Protein AF-A0A1E4TXB1-F1 (afdb_monomer_lite)

Secondary structure (DSSP, 8-state):
--S-TT--EETTEE-S-HHHHHHHHS-SS---SEEESSHHHHHHHHHHHHHHHHHHHH-GGGGGGGG-STT-EEEEEE--PPPTTSGGGHHHHT-GGGGHHHHTT---TTT---HHHHHHT-EESHHHHHHHHHTSPEEE--TTT-GGG-EEEEEEEGGGTEEEEEEEEEEEEEE--SS-----S-------SS---TT-PPPP-EEEEEEEEEEEE-TTS-EEEEEEEEEEEE---STTT--TTSS------------------------PPPPP-----PPPTT-HHHHHHHHHHHHHHHHHHTTS-HHHHTTS-HHHHHHHHHHHHHH-B-HHHHHHHHHHTTT-HHHHHHHHHHHGGGS-GGGB-

Structure (mmCIF, N/CA/C/O backbone):
data_AF-A0A1E4TXB1-F1
#
_entry.id   AF-A0A1E4TXB1-F1
#
loop_
_atom_site.group_PDB
_atom_site.id
_atom_site.type_symbol
_atom_site.label_atom_id
_atom_site.label_alt_id
_atom_site.label_comp_id
_atom_site.label_asym_id
_atom_site.label_entity_id
_atom_site.label_seq_id
_atom_site.pdbx_PDB_ins_code
_atom_site.Cartn_x
_atom_site.Cartn_y
_atom_site.Cartn_z
_atom_site.occupancy
_atom_site.B_iso_or_equiv
_atom_site.auth_seq_id
_atom_site.auth_comp_id
_atom_site.auth_asym_id
_atom_site.auth_atom_id
_atom_site.pdbx_PDB_model_num
ATOM 1 N N . MET A 1 1 ? 25.156 -13.684 -33.167 1.00 74.31 1 MET A N 1
ATOM 2 C CA . MET A 1 1 ? 23.840 -14.088 -32.603 1.00 74.31 1 MET A CA 1
ATOM 3 C C . MET A 1 1 ? 23.848 -14.294 -31.080 1.00 74.31 1 MET A C 1
ATOM 5 O O . MET A 1 1 ? 23.001 -13.695 -30.429 1.00 74.31 1 MET A O 1
ATOM 9 N N . LYS A 1 2 ? 24.768 -15.094 -30.499 1.00 85.44 2 LYS A N 1
ATOM 10 C CA . LYS A 1 2 ? 24.810 -15.403 -29.045 1.00 85.44 2 LYS A CA 1
ATOM 11 C C . LYS A 1 2 ? 25.049 -14.181 -28.140 1.00 85.44 2 LYS A C 1
ATOM 13 O O . LYS A 1 2 ? 24.414 -14.069 -27.102 1.00 85.44 2 LYS A O 1
ATOM 18 N N . PHE A 1 3 ? 25.925 -13.265 -28.555 1.00 90.94 3 PHE A N 1
ATOM 19 C CA . PHE A 1 3 ? 26.300 -12.078 -27.770 1.00 90.94 3 PHE A CA 1
ATOM 20 C C . PHE A 1 3 ? 25.301 -10.918 -27.859 1.00 90.94 3 PHE A C 1
ATOM 22 O O . PHE A 1 3 ? 25.286 -10.056 -26.991 1.00 90.94 3 PHE A O 1
ATOM 29 N N . PHE A 1 4 ? 24.438 -10.917 -28.880 1.00 92.25 4 PHE A N 1
ATOM 30 C CA . PHE A 1 4 ? 23.460 -9.856 -29.116 1.00 92.25 4 PHE A CA 1
ATOM 31 C C . PHE A 1 4 ? 22.062 -10.473 -29.269 1.00 92.25 4 PHE A C 1
ATOM 33 O O . PHE A 1 4 ? 21.617 -10.733 -30.394 1.00 92.25 4 PHE A O 1
ATOM 40 N N . PRO A 1 5 ? 21.363 -10.765 -28.153 1.00 88.56 5 PRO A N 1
ATOM 41 C CA . PRO A 1 5 ? 20.093 -11.498 -28.162 1.00 88.56 5 PRO A CA 1
ATOM 42 C C . PRO A 1 5 ? 18.970 -10.791 -28.928 1.00 88.56 5 PRO A C 1
ATOM 44 O O . PRO A 1 5 ? 18.100 -11.459 -29.475 1.00 88.56 5 PRO A O 1
ATOM 47 N N . LYS A 1 6 ? 19.028 -9.455 -29.016 1.00 91.56 6 LYS A N 1
ATOM 48 C CA . LYS A 1 6 ? 18.032 -8.615 -29.695 1.00 91.56 6 LYS A CA 1
ATOM 49 C C . LYS A 1 6 ? 18.466 -8.090 -31.075 1.00 91.56 6 LYS A C 1
ATOM 51 O O . LYS A 1 6 ? 17.788 -7.243 -31.635 1.00 91.56 6 LYS A O 1
ATOM 56 N N . LEU A 1 7 ? 19.594 -8.556 -31.622 1.00 92.38 7 LEU A N 1
ATOM 57 C CA . LEU A 1 7 ? 20.065 -8.129 -32.948 1.00 92.38 7 LEU A CA 1
ATOM 58 C C . LEU A 1 7 ? 19.102 -8.609 -34.045 1.00 92.38 7 LEU A C 1
ATOM 60 O O . LEU A 1 7 ? 18.850 -9.815 -34.128 1.00 92.38 7 LEU A O 1
ATOM 64 N N . ILE A 1 8 ? 18.602 -7.670 -34.854 1.00 93.06 8 ILE A N 1
ATOM 65 C CA . ILE A 1 8 ? 17.663 -7.907 -35.966 1.00 93.06 8 ILE A CA 1
ATOM 66 C C . ILE A 1 8 ? 18.374 -7.780 -37.320 1.00 93.06 8 ILE A C 1
ATOM 68 O O . ILE A 1 8 ? 18.238 -8.669 -38.155 1.00 93.06 8 ILE A O 1
ATOM 72 N N . LEU A 1 9 ? 19.163 -6.719 -37.516 1.00 93.75 9 LEU A N 1
ATOM 73 C CA . LEU A 1 9 ? 19.854 -6.389 -38.766 1.00 93.75 9 LEU A CA 1
ATOM 74 C C . LEU A 1 9 ? 21.371 -6.359 -38.539 1.00 93.75 9 LEU A C 1
ATOM 76 O O . LEU A 1 9 ? 21.827 -5.798 -37.541 1.00 93.75 9 LEU A O 1
ATOM 80 N N . LEU A 1 10 ? 22.142 -6.942 -39.456 1.00 94.81 10 LEU A N 1
ATOM 81 C CA . LEU A 1 10 ? 23.604 -6.838 -39.494 1.00 94.81 10 LEU A CA 1
ATOM 82 C C . LEU A 1 10 ? 24.067 -6.810 -40.952 1.00 94.81 10 LEU A C 1
ATOM 84 O O . LEU A 1 10 ? 23.589 -7.614 -41.746 1.00 94.81 10 LEU A O 1
ATOM 88 N N . ASP A 1 11 ? 24.964 -5.889 -41.304 1.00 94.19 11 ASP A N 1
ATOM 89 C CA . ASP A 1 11 ? 25.556 -5.764 -42.648 1.00 94.19 11 ASP A CA 1
ATOM 90 C C . ASP A 1 11 ? 24.520 -5.729 -43.791 1.00 94.19 11 ASP A C 1
ATOM 92 O O . ASP A 1 11 ? 24.703 -6.308 -44.859 1.00 94.19 11 ASP A O 1
ATOM 96 N N . GLY A 1 12 ? 23.379 -5.073 -43.549 1.00 92.25 12 GLY A N 1
ATOM 97 C CA . GLY A 1 12 ? 22.272 -4.981 -44.509 1.00 92.25 12 GLY A CA 1
ATOM 98 C C . GLY A 1 12 ? 21.414 -6.248 -44.635 1.00 92.25 12 GLY A C 1
ATOM 99 O O . GLY A 1 12 ? 20.461 -6.254 -45.410 1.00 92.25 12 GLY A O 1
ATOM 100 N N . GLN A 1 13 ? 21.698 -7.303 -43.864 1.00 93.12 13 GLN A N 1
ATOM 101 C CA . GLN A 1 13 ? 20.941 -8.556 -43.864 1.00 93.12 13 GLN A CA 1
ATOM 102 C C . GLN A 1 13 ? 20.112 -8.734 -42.588 1.00 93.12 13 GLN A C 1
ATOM 104 O O . GLN A 1 13 ? 20.601 -8.590 -41.462 1.00 93.12 13 GLN A O 1
ATOM 109 N N . TYR A 1 14 ? 18.837 -9.085 -42.762 1.00 92.62 14 TYR A N 1
ATOM 110 C CA . TYR A 1 14 ? 17.948 -9.430 -41.655 1.00 92.62 14 TYR A CA 1
ATOM 111 C C . TYR A 1 14 ? 18.306 -10.814 -41.102 1.00 92.62 14 TYR A C 1
ATOM 113 O O . TYR A 1 14 ? 18.190 -11.825 -41.791 1.00 92.62 14 TYR A O 1
ATOM 121 N N . LEU A 1 15 ? 18.728 -10.860 -39.837 1.00 91.62 15 LEU A N 1
ATOM 122 C CA . LEU A 1 15 ? 19.129 -12.082 -39.134 1.00 91.62 15 LEU A CA 1
ATOM 123 C C . LEU A 1 15 ? 18.019 -12.670 -38.250 1.00 91.62 15 LEU A C 1
ATOM 125 O O . LEU A 1 15 ? 18.089 -13.844 -37.876 1.00 91.62 15 LEU A O 1
ATOM 129 N N . ARG A 1 16 ? 17.018 -11.869 -37.859 1.00 91.88 16 ARG A N 1
ATOM 130 C CA . ARG A 1 16 ? 15.873 -12.295 -37.036 1.00 91.88 16 ARG A CA 1
ATOM 131 C C . ARG A 1 16 ? 14.589 -11.596 -37.468 1.00 91.88 16 ARG A C 1
ATOM 133 O O . ARG A 1 16 ? 14.623 -10.462 -37.927 1.00 91.88 16 ARG A O 1
ATOM 140 N N . ASP A 1 17 ? 13.466 -12.269 -37.242 1.00 92.50 17 ASP A N 1
ATOM 141 C CA . ASP A 1 17 ? 12.132 -11.680 -37.359 1.00 92.50 17 ASP A CA 1
ATOM 142 C C . ASP A 1 17 ? 11.831 -10.806 -36.131 1.00 92.50 17 ASP A C 1
ATOM 144 O O . ASP A 1 17 ? 11.774 -11.297 -34.998 1.00 92.50 17 ASP A O 1
ATOM 148 N N . GLU A 1 18 ? 11.631 -9.513 -36.374 1.00 91.44 18 GLU A N 1
ATOM 149 C CA . GLU A 1 18 ? 11.285 -8.510 -35.368 1.00 91.44 18 GLU A CA 1
ATOM 150 C C . GLU A 1 18 ? 9.975 -8.836 -34.642 1.00 91.44 18 GLU A C 1
ATOM 152 O O . GLU A 1 18 ? 9.910 -8.757 -33.415 1.00 91.44 18 GLU A O 1
ATOM 157 N N . THR A 1 19 ? 8.950 -9.293 -35.364 1.00 91.88 19 THR A N 1
ATOM 158 C CA . THR A 1 19 ? 7.633 -9.584 -34.780 1.00 91.88 19 THR A CA 1
ATOM 159 C C . THR A 1 19 ? 7.728 -10.738 -33.789 1.00 91.88 19 THR A C 1
ATOM 161 O O . THR A 1 19 ? 7.182 -10.684 -32.683 1.00 91.88 19 THR A O 1
ATOM 164 N N . LYS A 1 20 ? 8.455 -11.796 -34.163 1.00 91.50 20 LYS A N 1
ATOM 165 C CA . LYS A 1 20 ? 8.708 -12.939 -33.280 1.00 91.50 20 LYS A CA 1
ATOM 166 C C . LYS A 1 20 ? 9.559 -12.541 -32.075 1.00 91.50 20 LYS A C 1
ATOM 168 O O . LYS A 1 20 ? 9.309 -13.022 -30.973 1.00 91.50 20 LYS A O 1
ATOM 173 N N . LEU A 1 21 ? 10.535 -11.656 -32.271 1.00 91.31 21 LEU A N 1
ATOM 174 C CA . LEU A 1 21 ? 11.404 -11.163 -31.207 1.00 91.31 21 LEU A CA 1
ATOM 175 C C . LEU A 1 21 ? 10.623 -10.344 -30.167 1.00 91.31 21 LEU A C 1
ATOM 177 O O . LEU A 1 21 ? 10.769 -10.588 -28.969 1.00 91.31 21 LEU A O 1
ATOM 181 N N . LEU A 1 22 ? 9.755 -9.432 -30.611 1.00 88.12 22 LEU A N 1
ATOM 182 C CA . LEU A 1 22 ? 8.903 -8.630 -29.727 1.00 88.12 22 LEU A CA 1
ATOM 183 C C . LEU A 1 22 ? 7.977 -9.515 -28.885 1.00 88.12 22 LEU A C 1
ATOM 185 O O . LEU A 1 22 ? 7.910 -9.338 -27.673 1.00 88.12 22 LEU A O 1
ATOM 189 N N . LYS A 1 23 ? 7.362 -10.544 -29.483 1.00 89.69 23 LYS A N 1
ATOM 190 C CA . LYS A 1 23 ? 6.515 -11.511 -28.756 1.00 89.69 23 LYS A CA 1
ATOM 191 C C . LYS A 1 23 ? 7.257 -12.308 -27.677 1.00 89.69 23 LYS A C 1
ATOM 193 O O . LYS A 1 23 ? 6.625 -12.776 -26.738 1.00 89.69 23 LYS A O 1
ATOM 198 N N . ILE A 1 24 ? 8.571 -12.497 -27.814 1.00 90.62 24 ILE A N 1
ATOM 199 C CA . ILE A 1 24 ? 9.394 -13.205 -26.819 1.00 90.62 24 ILE A CA 1
ATOM 200 C C . ILE A 1 24 ? 9.801 -12.269 -25.673 1.00 90.62 24 ILE A C 1
ATOM 202 O O . ILE A 1 24 ? 9.884 -12.705 -24.527 1.00 90.62 24 ILE A O 1
ATOM 206 N N . TYR A 1 25 ? 10.092 -11.001 -25.976 1.00 88.50 25 TYR A N 1
ATOM 207 C CA . TYR A 1 25 ? 10.714 -10.070 -25.026 1.00 88.50 25 TYR A CA 1
ATOM 208 C C . TYR A 1 25 ? 9.776 -9.008 -24.446 1.00 88.50 25 TYR A C 1
ATOM 210 O O . TYR A 1 25 ? 10.219 -8.225 -23.604 1.00 88.50 25 TYR A O 1
ATOM 218 N N . GLN A 1 26 ? 8.516 -8.966 -24.871 1.00 86.69 26 GLN A N 1
ATOM 219 C CA . GLN A 1 26 ? 7.521 -8.025 -24.377 1.00 86.69 26 GLN A CA 1
ATOM 220 C C . GLN A 1 26 ? 6.285 -8.772 -23.877 1.00 86.69 26 GLN A C 1
ATOM 222 O O . GLN A 1 26 ? 5.802 -9.708 -24.512 1.00 86.69 26 GLN A O 1
ATOM 227 N N . PHE A 1 27 ? 5.766 -8.339 -22.729 1.00 87.75 27 PHE A N 1
ATOM 228 C CA . PHE A 1 27 ? 4.480 -8.816 -22.238 1.00 87.75 27 PHE A CA 1
ATOM 229 C C . PHE A 1 27 ? 3.344 -8.373 -23.174 1.00 87.75 27 PHE A C 1
ATOM 231 O O . PHE A 1 27 ? 3.443 -7.315 -23.797 1.00 87.75 27 PHE A O 1
ATOM 238 N N . PRO A 1 28 ? 2.242 -9.141 -23.257 1.00 87.25 28 PRO A N 1
ATOM 239 C CA . PRO A 1 28 ? 1.107 -8.798 -24.117 1.00 87.25 28 PRO A CA 1
ATOM 240 C C . PRO A 1 28 ? 0.396 -7.504 -23.696 1.00 87.25 28 PRO A C 1
ATOM 242 O O . PRO A 1 28 ? -0.339 -6.926 -24.490 1.00 87.25 28 PRO A O 1
ATOM 245 N N . VAL A 1 29 ? 0.610 -7.051 -22.458 1.00 84.69 29 VAL A N 1
ATOM 246 C CA . VAL A 1 29 ? 0.023 -5.835 -21.893 1.00 84.69 29 VAL A CA 1
ATOM 247 C C . VAL A 1 29 ? 1.151 -4.937 -21.395 1.00 84.69 29 VAL A C 1
ATOM 249 O O . VAL A 1 29 ? 2.116 -5.411 -20.789 1.00 84.69 29 VAL A O 1
ATOM 252 N N . LEU A 1 30 ? 1.044 -3.638 -21.681 1.00 80.06 30 LEU A N 1
ATOM 253 C CA . LEU A 1 30 ? 1.969 -2.631 -21.166 1.00 80.06 30 LEU A CA 1
ATOM 254 C C . LEU A 1 30 ? 1.704 -2.387 -19.683 1.00 80.06 30 LEU A C 1
ATOM 256 O O . LEU A 1 30 ? 0.559 -2.419 -19.243 1.00 80.06 30 LEU A O 1
ATOM 260 N N . ASN A 1 31 ? 2.758 -2.102 -18.921 1.00 84.25 31 ASN A N 1
ATOM 261 C CA . ASN A 1 31 ? 2.580 -1.748 -17.523 1.00 84.25 31 ASN A CA 1
ATOM 262 C C . ASN A 1 31 ? 1.920 -0.366 -17.399 1.00 84.25 31 ASN A C 1
ATOM 264 O O . ASN A 1 31 ? 2.358 0.595 -18.036 1.00 84.25 31 ASN A O 1
ATOM 268 N N . THR A 1 32 ? 0.891 -0.278 -16.565 1.00 89.06 32 THR A N 1
ATOM 269 C CA . THR A 1 32 ? 0.202 0.955 -16.195 1.00 89.06 32 THR A CA 1
ATOM 270 C C . THR A 1 32 ? 0.254 1.107 -14.677 1.00 89.06 32 THR A C 1
ATOM 272 O O . THR A 1 32 ? -0.088 0.156 -13.980 1.00 89.06 32 THR A O 1
ATOM 275 N N . PRO A 1 33 ? 0.617 2.284 -14.138 1.00 92.00 33 PRO A N 1
ATOM 276 C CA . PRO A 1 33 ? 0.714 2.485 -12.691 1.00 92.00 33 PRO A CA 1
ATOM 277 C C . PRO A 1 33 ? -0.641 2.473 -11.983 1.00 92.00 33 PRO A C 1
ATOM 279 O O . PRO A 1 33 ? -0.690 2.341 -10.770 1.00 92.00 33 PRO A O 1
ATOM 282 N N . MET A 1 34 ? -1.738 2.657 -12.712 1.00 94.69 34 MET A N 1
ATOM 283 C CA . MET A 1 34 ? -3.068 2.733 -12.129 1.00 94.69 34 MET A CA 1
ATOM 284 C C . MET A 1 34 ? -4.034 1.891 -12.945 1.00 94.69 34 MET A C 1
ATOM 286 O O . MET A 1 34 ? -4.034 1.968 -14.176 1.00 94.69 34 MET A O 1
ATOM 290 N N . PHE A 1 35 ? -4.890 1.149 -12.256 1.00 96.50 35 PHE A N 1
ATOM 291 C CA . PHE A 1 35 ? -6.020 0.449 -12.844 1.00 96.50 35 PHE A CA 1
ATOM 292 C C . PHE A 1 35 ? -7.259 0.654 -11.973 1.00 96.50 35 PHE A C 1
ATOM 294 O O . PHE A 1 35 ? -7.250 0.368 -10.779 1.00 96.50 35 PHE A O 1
ATOM 301 N N . PHE A 1 36 ? -8.341 1.122 -12.584 1.00 98.12 36 PHE A N 1
ATOM 302 C CA . PHE A 1 36 ? -9.636 1.267 -11.932 1.00 98.12 36 PHE A CA 1
ATOM 303 C C . PHE A 1 36 ? -10.700 0.676 -12.845 1.00 98.12 36 PHE A C 1
ATOM 305 O O . PHE A 1 36 ? -10.716 0.979 -14.037 1.00 98.12 36 PHE A O 1
ATOM 312 N N . GLU A 1 37 ? -11.591 -0.146 -12.295 1.00 97.88 37 GLU A N 1
ATOM 313 C CA . GLU A 1 37 ? -12.679 -0.744 -13.078 1.00 97.88 37 GLU A CA 1
ATOM 314 C C . GLU A 1 37 ? -13.605 0.323 -13.691 1.00 97.88 37 GLU A C 1
ATOM 316 O O . GLU A 1 37 ? -14.038 0.188 -14.834 1.00 97.88 37 GLU A O 1
ATOM 321 N N . ASN A 1 38 ? -13.887 1.402 -12.954 1.00 97.81 38 ASN A N 1
ATOM 322 C CA . ASN A 1 38 ? -14.666 2.543 -13.431 1.00 97.81 38 ASN A CA 1
ATOM 323 C C . ASN A 1 38 ? -14.301 3.840 -12.674 1.00 97.81 38 ASN A C 1
ATOM 325 O O . ASN A 1 38 ? -13.568 3.821 -11.681 1.00 97.81 38 ASN A O 1
ATOM 329 N N . GLN A 1 39 ? -14.828 4.977 -13.142 1.00 97.75 39 GLN A N 1
ATOM 330 C CA . GLN A 1 39 ? -14.533 6.305 -12.584 1.00 97.75 39 GLN A CA 1
ATOM 331 C C . GLN A 1 39 ? -15.022 6.484 -11.135 1.00 97.75 39 GLN A C 1
ATOM 333 O O . GLN A 1 39 ? -14.409 7.216 -10.359 1.00 97.75 39 GLN A O 1
ATOM 338 N N . GLU A 1 40 ? -16.121 5.834 -10.753 1.00 96.12 40 GLU A N 1
ATOM 339 C CA . GLU A 1 40 ? -16.654 5.903 -9.390 1.00 96.12 40 GLU A CA 1
ATOM 340 C C . GLU A 1 40 ? -15.697 5.224 -8.405 1.00 96.12 40 GLU A C 1
ATOM 342 O O . GLU A 1 40 ? -15.267 5.840 -7.427 1.00 96.12 40 GLU A O 1
ATOM 347 N N . ILE A 1 41 ? -15.271 4.000 -8.725 1.00 97.06 41 ILE A N 1
ATOM 348 C CA . ILE A 1 41 ? -14.272 3.250 -7.958 1.00 97.06 41 ILE A CA 1
ATOM 349 C C . ILE A 1 41 ? -12.954 4.020 -7.894 1.00 97.06 41 ILE A C 1
ATOM 351 O O . ILE A 1 41 ? -12.339 4.064 -6.827 1.00 97.06 41 ILE A O 1
ATOM 355 N N . GLN A 1 42 ? -12.538 4.673 -8.983 1.00 97.62 42 GLN A N 1
ATOM 356 C CA . GLN A 1 42 ? -11.365 5.548 -8.977 1.00 97.62 42 GLN A CA 1
ATOM 357 C C . GLN A 1 42 ? -11.494 6.658 -7.930 1.00 97.62 42 GLN A C 1
ATOM 359 O O . GLN A 1 42 ? -10.635 6.785 -7.057 1.00 97.62 42 GLN A O 1
ATOM 364 N N . ASN A 1 43 ? -12.585 7.425 -7.972 1.00 96.56 43 ASN A N 1
ATOM 365 C CA . ASN A 1 43 ? -12.803 8.541 -7.052 1.00 96.56 43 ASN A CA 1
ATOM 366 C C . ASN A 1 43 ? -12.851 8.067 -5.591 1.00 96.56 43 ASN A C 1
ATOM 368 O O . ASN A 1 43 ? -12.215 8.666 -4.721 1.00 96.56 43 ASN A O 1
ATOM 372 N N . ILE A 1 44 ? -13.568 6.973 -5.318 1.00 95.81 44 ILE A N 1
ATOM 373 C CA . ILE A 1 44 ? -13.672 6.388 -3.977 1.00 95.81 44 ILE A CA 1
ATOM 374 C C . ILE A 1 44 ? -12.296 5.926 -3.486 1.00 95.81 44 ILE A C 1
ATOM 376 O O . ILE A 1 44 ? -11.887 6.271 -2.376 1.00 95.81 44 ILE A O 1
ATOM 380 N N . SER A 1 45 ? -11.559 5.189 -4.317 1.00 97.19 45 SER A N 1
ATOM 381 C CA . SER A 1 45 ? -10.285 4.574 -3.933 1.00 97.19 45 SER A CA 1
ATOM 382 C C . SER A 1 45 ? -9.194 5.613 -3.696 1.00 97.19 45 SER A C 1
ATOM 384 O O . SER A 1 45 ? -8.501 5.549 -2.682 1.00 97.19 45 SER A O 1
ATOM 386 N N . THR A 1 46 ? -9.058 6.608 -4.577 1.00 96.25 46 THR A N 1
ATOM 387 C CA . THR A 1 46 ? -8.051 7.669 -4.424 1.00 96.25 46 THR A CA 1
ATOM 388 C C . THR A 1 46 ? -8.302 8.505 -3.167 1.00 96.25 46 THR A C 1
ATOM 390 O O . THR A 1 46 ? -7.360 8.781 -2.416 1.00 96.25 46 THR A O 1
ATOM 393 N N . ASN A 1 47 ? -9.565 8.851 -2.888 1.00 96.00 47 ASN A N 1
ATOM 394 C CA . ASN A 1 47 ? -9.939 9.584 -1.676 1.00 96.00 47 ASN A CA 1
ATOM 395 C C . ASN A 1 47 ? -9.710 8.747 -0.412 1.00 96.00 47 ASN A C 1
ATOM 397 O O . ASN A 1 47 ? -9.143 9.245 0.563 1.00 96.00 47 ASN A O 1
ATOM 401 N N . PHE A 1 48 ? -10.117 7.474 -0.433 1.00 97.44 48 PHE A N 1
ATOM 402 C CA . PHE A 1 48 ? -9.904 6.547 0.674 1.00 97.44 48 PHE A CA 1
ATOM 403 C C . PHE A 1 48 ? -8.414 6.409 0.999 1.00 97.44 48 PHE A C 1
ATOM 405 O O . PHE A 1 48 ? -8.024 6.656 2.136 1.00 97.44 48 PHE A O 1
ATOM 412 N N . ILE A 1 49 ? -7.571 6.092 0.011 1.00 98.19 49 ILE A N 1
ATOM 413 C CA . ILE A 1 49 ? -6.135 5.863 0.218 1.00 98.19 49 ILE A CA 1
ATOM 414 C C . ILE A 1 49 ? -5.424 7.121 0.719 1.00 98.19 49 ILE A C 1
ATOM 416 O O . ILE A 1 49 ? -4.650 7.038 1.673 1.00 98.19 49 ILE A O 1
ATOM 420 N N . SER A 1 50 ? -5.704 8.285 0.128 1.00 96.19 50 SER A N 1
ATOM 421 C CA . SER A 1 50 ? -5.057 9.542 0.529 1.00 96.19 50 SER A CA 1
ATOM 422 C C . SER A 1 50 ? -5.366 9.890 1.988 1.00 96.19 50 SER A C 1
ATOM 424 O O . SER A 1 50 ? -4.463 10.212 2.763 1.00 96.19 50 SER A O 1
ATOM 426 N N . ASN A 1 51 ? -6.634 9.760 2.393 1.00 97.19 51 ASN A N 1
ATOM 427 C CA . ASN A 1 51 ? -7.054 10.003 3.773 1.00 97.19 51 ASN A CA 1
ATOM 428 C C . ASN A 1 51 ? -6.532 8.925 4.730 1.00 97.19 51 ASN A C 1
ATOM 430 O O . ASN A 1 51 ? -6.068 9.249 5.823 1.00 97.19 51 ASN A O 1
ATOM 434 N N . TYR A 1 52 ? -6.564 7.658 4.312 1.00 98.50 52 TYR A N 1
ATOM 435 C CA . TYR A 1 52 ? -6.087 6.539 5.113 1.00 98.50 52 TYR A CA 1
ATOM 436 C C . TYR A 1 52 ? -4.595 6.673 5.418 1.00 98.50 52 TYR A C 1
ATOM 438 O O . TYR A 1 52 ? -4.210 6.578 6.578 1.00 98.50 52 TYR A O 1
ATOM 446 N N . LEU A 1 53 ? -3.754 6.932 4.410 1.00 98.50 53 LEU A N 1
ATOM 447 C CA . LEU A 1 53 ? -2.308 7.090 4.603 1.00 98.50 53 LEU A CA 1
ATOM 448 C C . LEU A 1 53 ? -1.973 8.338 5.427 1.00 98.50 53 LEU A C 1
ATOM 450 O O . LEU A 1 53 ? -1.124 8.268 6.314 1.00 98.50 53 LEU A O 1
ATOM 454 N N . LYS A 1 54 ? -2.696 9.448 5.218 1.00 97.69 54 LYS A N 1
ATOM 455 C CA . LYS A 1 54 ? -2.560 10.652 6.049 1.00 97.69 54 LYS A CA 1
ATOM 456 C C . LYS A 1 54 ? -2.786 10.332 7.529 1.00 97.69 54 LYS A C 1
ATOM 458 O O . LYS A 1 54 ? -1.931 10.647 8.351 1.00 97.69 54 LYS A O 1
ATOM 463 N N . LEU A 1 55 ? -3.904 9.679 7.856 1.00 98.19 55 LEU A N 1
ATOM 464 C CA . LEU A 1 55 ? -4.221 9.278 9.230 1.00 98.19 55 LEU A CA 1
ATOM 465 C C . LEU A 1 55 ? -3.274 8.189 9.747 1.00 98.19 55 LEU A C 1
ATOM 467 O O . LEU A 1 55 ? -2.900 8.208 10.914 1.00 98.19 55 LEU A O 1
ATOM 471 N N . TRP A 1 56 ? -2.838 7.264 8.894 1.00 98.56 56 TRP A N 1
ATOM 472 C CA . TRP A 1 56 ? -1.882 6.218 9.255 1.00 98.56 56 TRP A CA 1
ATOM 473 C C . TRP A 1 56 ? -0.544 6.783 9.745 1.00 98.56 56 TRP A C 1
ATOM 475 O O . TRP A 1 56 ? 0.056 6.221 10.669 1.00 98.56 56 TRP A O 1
ATOM 485 N N . ASP A 1 57 ? -0.094 7.882 9.140 1.00 98.31 57 ASP A N 1
ATOM 486 C CA . ASP A 1 57 ? 1.150 8.559 9.502 1.00 98.31 57 ASP A CA 1
ATOM 487 C C . ASP A 1 57 ? 0.978 9.524 10.684 1.00 98.31 57 ASP A C 1
ATOM 489 O O . ASP A 1 57 ? 1.880 9.630 11.515 1.00 98.31 57 ASP A O 1
ATOM 493 N N . SER A 1 58 ? -0.162 10.221 10.788 1.00 96.94 58 SER A N 1
ATOM 494 C CA . SER A 1 58 ? -0.382 11.232 11.833 1.00 96.94 58 SER A CA 1
ATOM 495 C C . SER A 1 58 ? -1.030 10.692 13.110 1.00 96.94 58 SER A C 1
ATOM 497 O O . SER A 1 58 ? -0.564 10.997 14.205 1.00 96.94 58 SER A O 1
ATOM 499 N N . ASN A 1 59 ? -2.121 9.928 12.990 1.00 96.31 59 ASN A N 1
ATOM 500 C CA . ASN A 1 59 ? -2.911 9.431 14.117 1.00 96.31 59 ASN A CA 1
ATOM 501 C C . ASN A 1 59 ? -3.683 8.148 13.757 1.00 96.31 59 ASN A C 1
ATOM 503 O O . ASN A 1 59 ? -4.818 8.180 13.274 1.00 96.31 59 ASN A O 1
ATOM 507 N N . ARG A 1 60 ? -3.088 6.990 14.064 1.00 97.12 60 ARG A N 1
ATOM 508 C CA . ARG A 1 60 ? -3.675 5.675 13.759 1.00 97.12 60 ARG A CA 1
ATOM 509 C C . ARG A 1 60 ? -4.961 5.374 14.529 1.00 97.12 60 ARG A C 1
ATOM 511 O O . ARG A 1 60 ? -5.726 4.523 14.085 1.00 97.12 60 ARG A O 1
ATOM 518 N N . LEU A 1 61 ? -5.224 6.049 15.652 1.00 95.44 61 LEU A N 1
ATOM 519 C CA . LEU A 1 61 ? -6.445 5.825 16.433 1.00 95.44 61 LEU A CA 1
ATOM 520 C C . LEU A 1 61 ? -7.696 6.287 15.681 1.00 95.44 61 LEU A C 1
ATOM 522 O O . LEU A 1 61 ? -8.738 5.643 15.775 1.00 95.44 61 LEU A O 1
ATOM 526 N N . GLU A 1 62 ? -7.591 7.345 14.877 1.00 96.62 62 GLU A N 1
ATOM 527 C CA . GLU A 1 62 ? -8.708 7.839 14.063 1.00 96.62 62 GLU A CA 1
ATOM 528 C C . GLU A 1 62 ? -9.104 6.863 12.948 1.00 96.62 62 GLU A C 1
ATOM 530 O O . GLU A 1 62 ? -10.238 6.902 12.475 1.00 96.62 62 GLU A O 1
ATOM 535 N N . LEU A 1 63 ? -8.221 5.935 12.561 1.00 97.50 63 LEU A N 1
ATOM 536 C CA . LEU A 1 63 ? -8.554 4.878 11.603 1.00 97.50 63 LEU A CA 1
ATOM 537 C C . LEU A 1 63 ? -9.509 3.834 12.188 1.00 97.50 63 LEU A C 1
ATOM 539 O O . LEU A 1 63 ? -10.183 3.145 11.427 1.00 97.50 63 LEU A O 1
ATOM 543 N N . LEU A 1 64 ? -9.602 3.707 13.517 1.00 96.94 64 LEU A N 1
ATOM 544 C CA . LEU A 1 64 ? -10.400 2.659 14.164 1.00 96.94 64 LEU A CA 1
ATOM 545 C C . LEU A 1 64 ? -11.898 2.773 13.866 1.00 96.94 64 LEU A C 1
ATOM 547 O O . LEU A 1 64 ? -12.590 1.758 13.905 1.00 96.94 64 LEU A O 1
ATOM 551 N N . GLN A 1 65 ? -12.384 3.961 13.494 1.00 95.06 65 GLN A N 1
ATOM 552 C CA . GLN A 1 65 ? -13.763 4.147 13.031 1.00 95.06 65 GLN A CA 1
ATOM 553 C C . GLN A 1 65 ? -14.077 3.340 11.756 1.00 95.06 65 GLN A C 1
ATOM 555 O O . GLN A 1 65 ? -15.211 2.906 11.568 1.00 95.06 65 GLN A O 1
ATOM 560 N N . LEU A 1 66 ? -13.065 3.085 10.915 1.00 97.19 66 LEU A N 1
ATOM 561 C CA . LEU A 1 66 ? -13.181 2.266 9.704 1.00 97.19 66 LEU A CA 1
ATOM 562 C C . LEU A 1 66 ? -13.201 0.762 10.026 1.00 97.19 66 LEU A C 1
ATOM 564 O O . LEU A 1 66 ? -13.629 -0.038 9.202 1.00 97.19 66 LEU A O 1
ATOM 568 N N . TYR A 1 67 ? -12.771 0.371 11.228 1.00 97.62 67 TYR A N 1
ATOM 569 C CA . TYR A 1 67 ? -12.754 -1.008 11.731 1.00 97.62 67 TYR A CA 1
ATOM 570 C C . TYR A 1 67 ? -13.889 -1.250 12.739 1.00 97.62 67 TYR A C 1
ATOM 572 O O . TYR A 1 67 ? -13.708 -1.927 13.752 1.00 97.62 67 TYR A O 1
ATOM 580 N N . SER A 1 68 ? -15.055 -0.648 12.489 1.00 92.56 68 SER A N 1
ATOM 581 C CA . SER A 1 68 ? -16.215 -0.683 13.389 1.00 92.56 68 SER A CA 1
ATOM 582 C C . SER A 1 68 ? -16.912 -2.045 13.451 1.00 92.56 68 SER A C 1
ATOM 584 O O . SER A 1 68 ? -17.563 -2.350 14.450 1.00 92.56 68 SER A O 1
ATOM 586 N N . SER A 1 69 ? -16.754 -2.891 12.427 1.00 93.25 69 SER A N 1
ATOM 587 C CA . SER A 1 69 ? -17.266 -4.261 12.458 1.00 93.25 69 SER A CA 1
ATOM 588 C C . SER A 1 69 ? -16.396 -5.148 13.363 1.00 93.25 69 SER A C 1
ATOM 590 O O . SER A 1 69 ? -15.172 -5.167 13.208 1.00 93.25 69 SER A O 1
ATOM 592 N N . PRO A 1 70 ? -16.986 -5.959 14.262 1.00 94.81 70 PRO A N 1
ATOM 593 C CA . PRO A 1 70 ? -16.240 -6.957 15.035 1.00 94.81 70 PRO A CA 1
ATOM 594 C C . PRO A 1 70 ? -15.488 -7.967 14.157 1.00 94.81 70 PRO A C 1
ATOM 596 O O . PRO A 1 70 ? -14.460 -8.507 14.568 1.00 94.81 70 PRO A O 1
ATOM 599 N N . GLU A 1 71 ? -15.985 -8.195 12.938 1.00 95.62 71 GLU A N 1
ATOM 600 C CA . GLU A 1 71 ? -15.388 -9.107 11.964 1.00 95.62 71 GLU A CA 1
ATOM 601 C C . GLU A 1 71 ? -14.317 -8.459 11.090 1.00 95.62 71 GLU A C 1
ATOM 603 O O . GLU A 1 71 ? -13.685 -9.173 10.313 1.00 95.62 71 GLU A O 1
ATOM 608 N N . SER A 1 72 ? -14.074 -7.150 11.217 1.00 97.88 72 SER A N 1
ATOM 609 C CA . SER A 1 72 ? -12.969 -6.483 10.531 1.00 97.88 72 SER A CA 1
ATOM 610 C C . SER A 1 72 ? -11.635 -7.116 10.924 1.00 97.88 72 SER A C 1
ATOM 612 O O . SER A 1 72 ? -11.362 -7.337 12.109 1.00 97.88 72 SER A O 1
ATOM 614 N N . GLN A 1 73 ? -10.792 -7.409 9.932 1.00 98.31 73 GLN A N 1
ATOM 615 C CA . GLN A 1 73 ? -9.547 -8.153 10.138 1.00 98.31 73 GLN A CA 1
ATOM 616 C C . GLN A 1 73 ? -8.341 -7.389 9.608 1.00 98.31 73 GLN A C 1
ATOM 618 O O . GLN A 1 73 ? -8.378 -6.845 8.509 1.00 98.31 73 GLN A O 1
ATOM 623 N N . PHE A 1 74 ? -7.244 -7.437 10.356 1.00 98.81 74 PHE A N 1
ATOM 624 C CA . PHE A 1 74 ? -5.935 -6.961 9.936 1.00 98.81 74 PHE A CA 1
ATOM 625 C C . PHE A 1 74 ? -4.899 -8.073 10.077 1.00 98.81 74 PHE A C 1
ATOM 627 O O . PHE A 1 74 ? -4.865 -8.800 11.078 1.00 98.81 74 PHE A O 1
ATOM 634 N N . SER A 1 75 ? -3.997 -8.176 9.106 1.00 98.50 75 SER A N 1
ATOM 635 C CA . SER A 1 75 ? -2.748 -8.905 9.304 1.00 98.50 75 SER A CA 1
ATOM 636 C C . SER A 1 75 ? -1.604 -8.279 8.520 1.00 98.50 75 SER A C 1
ATOM 638 O O . SER A 1 75 ? -1.790 -7.730 7.437 1.00 98.50 75 SER A O 1
ATOM 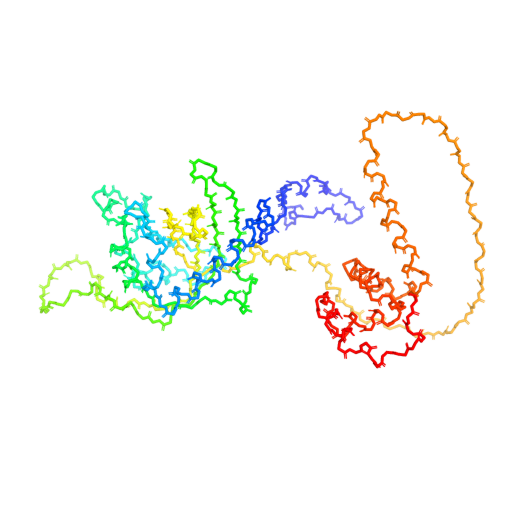640 N N . LEU A 1 76 ? -0.409 -8.396 9.087 1.00 98.00 76 LEU A N 1
ATOM 641 C CA . LEU A 1 76 ? 0.836 -7.943 8.491 1.00 98.00 76 LEU A CA 1
ATOM 642 C C . LEU A 1 76 ? 1.670 -9.163 8.118 1.00 98.00 76 LEU A C 1
ATOM 644 O O . LEU A 1 76 ? 1.804 -10.072 8.929 1.00 98.00 76 LEU A O 1
ATOM 648 N N . GLN A 1 77 ? 2.317 -9.151 6.962 1.00 96.75 77 GLN A N 1
ATOM 649 C CA . GLN A 1 77 ? 3.369 -10.090 6.599 1.00 96.75 77 GLN A CA 1
ATOM 650 C C . GLN A 1 77 ? 4.653 -9.352 6.217 1.00 96.75 77 GLN A C 1
ATOM 652 O O . GLN A 1 77 ? 4.629 -8.270 5.637 1.00 96.75 77 GLN A O 1
ATOM 657 N N . VAL A 1 78 ? 5.785 -9.964 6.553 1.00 95.25 78 VAL A N 1
ATOM 658 C CA . VAL A 1 78 ? 7.110 -9.502 6.137 1.00 95.25 78 VAL A CA 1
ATOM 659 C C . VAL A 1 78 ? 7.656 -10.466 5.098 1.00 95.25 78 VAL A C 1
ATOM 661 O O . VAL A 1 78 ? 7.717 -11.681 5.339 1.00 95.25 78 VAL A O 1
ATOM 664 N N . ASP A 1 79 ? 8.081 -9.913 3.972 1.00 92.25 79 ASP A N 1
ATOM 665 C CA . ASP A 1 79 ? 8.888 -10.599 2.978 1.00 92.25 79 ASP A CA 1
ATOM 666 C C . ASP A 1 79 ? 10.321 -10.073 3.052 1.00 92.25 79 ASP A C 1
ATOM 668 O O . ASP A 1 79 ? 10.569 -8.874 3.003 1.00 92.25 79 ASP A O 1
ATOM 672 N N . THR A 1 80 ? 11.269 -10.988 3.228 1.00 88.38 80 THR A N 1
ATOM 673 C CA . THR A 1 80 ? 12.696 -10.663 3.347 1.00 88.38 80 THR A CA 1
ATOM 674 C C . THR A 1 80 ? 13.460 -11.000 2.073 1.00 88.38 80 THR A C 1
ATOM 676 O O . THR A 1 80 ? 14.689 -11.000 2.089 1.00 88.38 80 THR A O 1
ATOM 679 N N . THR A 1 81 ? 12.769 -11.378 0.995 1.00 85.00 81 THR A N 1
ATOM 680 C CA . THR A 1 81 ? 13.416 -11.620 -0.291 1.00 85.00 81 THR A CA 1
ATOM 681 C C . THR A 1 81 ? 13.983 -10.304 -0.821 1.00 85.00 81 THR A C 1
ATOM 683 O O . THR A 1 81 ? 13.299 -9.286 -0.912 1.00 85.00 81 THR A O 1
ATOM 686 N N . ALA A 1 82 ? 15.287 -10.297 -1.100 1.00 68.31 82 ALA A N 1
ATOM 687 C CA . ALA A 1 82 ? 15.966 -9.110 -1.598 1.00 68.31 82 ALA A CA 1
ATOM 688 C C . ALA A 1 82 ? 15.704 -8.946 -3.109 1.00 68.31 82 ALA A C 1
ATOM 690 O O . ALA A 1 82 ? 15.880 -9.911 -3.862 1.00 68.31 82 ALA A O 1
ATOM 691 N N . PRO A 1 83 ? 15.344 -7.743 -3.592 1.00 67.69 83 PRO A N 1
ATOM 692 C CA . PRO A 1 83 ? 15.243 -7.470 -5.020 1.00 67.69 83 PRO A CA 1
ATOM 693 C C . PRO A 1 83 ? 16.599 -7.679 -5.704 1.00 67.69 83 PRO A C 1
ATOM 695 O O . PRO A 1 83 ? 17.597 -7.054 -5.342 1.00 67.69 83 PRO A O 1
ATOM 698 N N . SER A 1 84 ? 16.637 -8.519 -6.742 1.00 60.19 84 SER A N 1
ATOM 699 C CA . SER A 1 84 ? 17.874 -8.905 -7.445 1.00 60.19 84 SER A CA 1
ATOM 700 C C . SER A 1 84 ? 18.685 -7.721 -8.005 1.00 60.19 84 SER A C 1
ATOM 702 O O . SER A 1 84 ? 19.886 -7.868 -8.217 1.00 60.19 84 SER A O 1
ATOM 704 N N . LYS A 1 85 ? 18.062 -6.555 -8.234 1.00 56.00 85 LYS A N 1
ATOM 705 C CA . LYS A 1 85 ? 18.715 -5.351 -8.782 1.00 56.00 85 LYS A CA 1
ATOM 706 C C . LYS A 1 85 ? 19.383 -4.448 -7.731 1.00 56.00 85 LYS A C 1
ATOM 708 O O . LYS A 1 85 ? 20.222 -3.641 -8.108 1.00 56.00 85 LYS A O 1
ATOM 713 N N . LEU A 1 86 ? 19.069 -4.598 -6.439 1.00 56.53 86 LEU A N 1
ATOM 714 C CA . LEU A 1 86 ? 19.654 -3.813 -5.330 1.00 56.53 86 LEU A CA 1
ATOM 715 C C . LEU A 1 86 ? 20.632 -4.648 -4.470 1.00 56.53 86 LEU A C 1
ATOM 717 O O . LEU A 1 86 ? 20.919 -4.328 -3.316 1.00 56.53 86 LEU A O 1
ATOM 721 N N . SER A 1 87 ? 21.173 -5.724 -5.055 1.00 47.62 87 SER A N 1
ATOM 722 C CA . SER A 1 87 ? 21.991 -6.766 -4.413 1.00 47.62 87 SER A CA 1
ATOM 723 C C . SER A 1 87 ? 23.212 -6.275 -3.615 1.00 47.62 87 SER A C 1
ATOM 725 O O . SER A 1 87 ? 23.732 -7.043 -2.802 1.00 47.62 87 SER A O 1
ATOM 727 N N . SER A 1 88 ? 23.672 -5.035 -3.802 1.00 49.66 88 SER A N 1
ATOM 728 C CA . SER A 1 88 ? 24.780 -4.456 -3.029 1.00 49.66 88 SER A CA 1
ATOM 729 C C . SER A 1 88 ? 24.461 -4.263 -1.538 1.00 49.66 88 SER A C 1
ATOM 731 O O . SER A 1 88 ? 25.388 -4.138 -0.748 1.00 49.66 88 SER A O 1
ATOM 733 N N . THR A 1 89 ? 23.182 -4.307 -1.134 1.00 52.81 89 THR A N 1
ATOM 734 C CA . THR A 1 89 ? 22.726 -4.181 0.275 1.00 52.81 89 THR A CA 1
ATOM 735 C C . THR A 1 89 ? 22.145 -5.479 0.860 1.00 52.81 89 THR A C 1
ATOM 737 O O . THR A 1 89 ? 21.524 -5.483 1.919 1.00 52.81 89 THR A O 1
ATOM 740 N N . SER A 1 90 ? 22.333 -6.612 0.177 1.00 56.44 90 SER A N 1
ATOM 741 C CA . SER A 1 90 ? 21.648 -7.884 0.472 1.00 56.44 90 SER A CA 1
ATOM 742 C C . SER A 1 90 ? 21.871 -8.452 1.883 1.00 56.44 90 SER A C 1
ATOM 744 O O . SER A 1 90 ? 20.974 -9.114 2.406 1.00 56.44 90 SER A O 1
ATOM 746 N N . SER A 1 91 ? 23.009 -8.184 2.531 1.00 62.03 91 SER A N 1
ATOM 747 C CA . SER A 1 91 ? 23.293 -8.706 3.875 1.00 62.03 91 SER A CA 1
ATOM 748 C C . SER A 1 91 ? 22.431 -8.055 4.965 1.00 62.03 91 SER A C 1
ATOM 750 O O . SER A 1 91 ? 21.953 -8.759 5.855 1.00 62.03 91 SER A O 1
ATOM 752 N N . GLU A 1 92 ? 22.156 -6.751 4.877 1.00 67.00 92 GLU A N 1
ATOM 753 C CA . GLU A 1 92 ? 21.366 -6.019 5.880 1.00 67.00 92 GLU A CA 1
ATOM 754 C C . GLU A 1 92 ? 19.898 -6.454 5.882 1.00 67.00 92 GLU A C 1
ATOM 756 O O . GLU A 1 92 ? 19.320 -6.693 6.944 1.00 67.00 92 GLU A O 1
ATOM 761 N N . HIS A 1 93 ? 19.319 -6.666 4.696 1.00 69.94 93 HIS A N 1
ATOM 762 C CA . HIS A 1 93 ? 17.907 -7.039 4.527 1.00 69.94 93 HIS A CA 1
ATOM 763 C C . HIS A 1 93 ? 17.551 -8.408 5.109 1.00 69.94 93 HIS A C 1
ATOM 765 O O . HIS A 1 93 ? 16.380 -8.685 5.363 1.00 69.94 93 HIS A O 1
ATOM 771 N N . THR A 1 94 ? 18.539 -9.277 5.323 1.00 67.25 94 THR A N 1
ATOM 772 C CA . THR A 1 94 ? 18.335 -10.602 5.935 1.00 67.25 94 THR A CA 1
ATOM 773 C C . THR A 1 94 ? 18.527 -10.596 7.451 1.00 67.25 94 THR A C 1
ATOM 775 O O . THR A 1 94 ? 18.182 -11.575 8.115 1.00 67.25 94 THR A O 1
ATOM 778 N N . SER A 1 95 ? 19.036 -9.495 8.016 1.00 73.69 95 SER A N 1
ATOM 779 C CA . SER A 1 95 ? 19.297 -9.389 9.447 1.00 73.69 95 SER A CA 1
ATOM 780 C C . SER A 1 95 ? 18.005 -9.354 10.263 1.00 73.69 95 SER A C 1
ATOM 782 O O . SER A 1 95 ? 17.064 -8.616 9.961 1.00 73.69 95 SER A O 1
ATOM 784 N N . ASN A 1 96 ? 17.994 -10.080 11.384 1.00 73.44 96 ASN A N 1
ATOM 785 C CA . ASN A 1 96 ? 16.905 -10.016 12.361 1.00 73.44 96 ASN A CA 1
ATOM 786 C C . ASN A 1 96 ? 16.715 -8.607 12.944 1.00 73.44 96 ASN A C 1
ATOM 788 O O . ASN A 1 96 ? 15.584 -8.218 13.230 1.00 73.44 96 ASN A O 1
ATOM 792 N N . SER A 1 97 ? 17.792 -7.825 13.095 1.00 80.44 97 SER A N 1
ATOM 793 C CA . SER A 1 97 ? 17.702 -6.446 13.596 1.00 80.44 97 SER A CA 1
ATOM 794 C C . SER A 1 97 ? 16.970 -5.522 12.622 1.00 80.44 97 SER A C 1
ATOM 796 O O . SER A 1 97 ? 16.291 -4.592 13.049 1.00 80.44 97 SER A O 1
ATOM 798 N N . TYR A 1 98 ? 17.053 -5.805 11.321 1.00 84.44 98 TYR A N 1
ATOM 799 C CA . TYR A 1 98 ? 16.442 -4.984 10.280 1.00 84.44 98 TYR A CA 1
ATOM 800 C C . TYR A 1 98 ? 14.909 -5.068 10.285 1.00 84.44 98 TYR A C 1
ATOM 802 O O . TYR A 1 98 ? 14.234 -4.118 9.894 1.00 84.44 98 TYR A O 1
ATOM 810 N N . TRP A 1 99 ? 14.357 -6.175 10.793 1.00 90.56 99 TRP A N 1
ATOM 811 C CA . TRP A 1 99 ? 12.918 -6.459 10.840 1.00 90.56 99 TRP A CA 1
ATOM 812 C C . TRP A 1 99 ? 12.360 -6.617 12.259 1.00 90.56 99 TRP A C 1
ATOM 814 O O . TRP A 1 99 ? 11.229 -7.082 12.431 1.00 90.56 99 TRP A O 1
ATOM 824 N N . ALA A 1 100 ? 13.134 -6.245 13.282 1.00 89.50 100 ALA A N 1
ATOM 825 C CA . ALA A 1 100 ? 12.825 -6.543 14.681 1.00 89.50 100 ALA A CA 1
ATOM 826 C C . ALA A 1 100 ? 11.429 -6.057 15.117 1.00 89.50 100 ALA A C 1
ATOM 828 O O . ALA A 1 100 ? 10.740 -6.756 15.859 1.00 89.50 100 ALA A O 1
ATOM 829 N N . TYR A 1 101 ? 10.974 -4.903 14.610 1.00 92.25 101 TYR A N 1
ATOM 830 C CA . TYR A 1 101 ? 9.652 -4.348 14.932 1.00 92.25 101 TYR A CA 1
ATOM 831 C C . TYR A 1 101 ? 8.478 -5.109 14.297 1.00 92.25 101 TYR A C 1
ATOM 833 O O . TYR A 1 101 ? 7.350 -4.995 14.767 1.00 92.25 101 TYR A O 1
ATOM 841 N N . TYR A 1 102 ? 8.723 -5.911 13.260 1.00 94.06 102 TYR A N 1
ATOM 842 C CA . TYR A 1 102 ? 7.671 -6.558 12.474 1.00 94.06 102 TYR A CA 1
ATOM 843 C C . TYR A 1 102 ? 7.608 -8.077 12.668 1.00 94.06 102 TYR A C 1
ATOM 845 O O . TYR A 1 102 ? 6.529 -8.668 12.607 1.00 94.06 102 TYR A O 1
ATOM 853 N N . PHE A 1 103 ? 8.743 -8.744 12.908 1.00 90.69 103 PHE A N 1
ATOM 854 C CA . PHE A 1 103 ? 8.828 -10.213 12.937 1.00 90.69 103 PHE A CA 1
ATOM 855 C C . PHE A 1 103 ? 7.961 -10.895 13.996 1.00 90.69 103 PHE A C 1
ATOM 857 O O . PHE A 1 103 ? 7.442 -11.990 13.746 1.00 90.69 103 PHE A O 1
ATOM 864 N N . SER A 1 104 ? 7.764 -10.254 15.148 1.00 90.38 104 SER A N 1
ATOM 865 C CA . SER A 1 104 ? 6.893 -10.764 16.213 1.00 90.38 104 SER A CA 1
ATOM 866 C C . SER A 1 104 ? 5.447 -10.948 15.736 1.00 90.38 104 SER A C 1
ATOM 868 O O . SER A 1 104 ? 4.808 -11.943 16.080 1.00 90.38 104 SER A O 1
ATOM 870 N N . ASN A 1 105 ? 4.975 -10.048 14.870 1.00 94.56 105 ASN A N 1
ATOM 871 C CA . ASN A 1 105 ? 3.595 -9.995 14.394 1.00 94.56 105 ASN A CA 1
ATOM 872 C C . ASN A 1 105 ? 3.416 -10.437 12.931 1.00 94.56 105 ASN A C 1
ATOM 874 O O . ASN A 1 105 ? 2.287 -10.598 12.480 1.00 94.56 105 ASN A O 1
ATOM 878 N N . SER A 1 106 ? 4.507 -10.678 12.198 1.00 96.00 106 SER A N 1
ATOM 879 C CA . SER A 1 106 ? 4.477 -11.121 10.798 1.00 96.00 106 SER A CA 1
ATOM 880 C C . SER A 1 106 ? 3.700 -12.430 10.629 1.00 96.00 106 SER A C 1
ATOM 882 O O . SER A 1 106 ? 4.009 -13.417 11.285 1.00 96.00 106 SER A O 1
ATOM 884 N N . ARG A 1 107 ? 2.726 -12.484 9.725 1.00 97.06 107 ARG A N 1
ATOM 885 C CA . ARG A 1 107 ? 1.880 -13.640 9.406 1.00 97.06 107 ARG A CA 1
ATOM 886 C C . ARG A 1 107 ? 2.180 -14.164 7.997 1.00 97.06 107 ARG A C 1
ATOM 888 O O . ARG A 1 107 ? 1.293 -14.300 7.162 1.00 97.06 107 ARG A O 1
ATOM 895 N N . ASN A 1 108 ? 3.443 -14.487 7.732 1.00 95.75 108 ASN A N 1
ATOM 896 C CA . ASN A 1 108 ? 3.844 -15.145 6.488 1.00 95.75 108 ASN A CA 1
ATOM 897 C C . ASN A 1 108 ? 3.649 -16.670 6.609 1.00 95.75 108 ASN A C 1
ATOM 899 O O . ASN A 1 108 ? 4.443 -17.359 7.255 1.00 95.75 108 ASN A O 1
ATOM 903 N N . LEU A 1 109 ? 2.582 -17.201 6.002 1.00 95.44 109 LEU A N 1
ATOM 904 C CA . LEU A 1 109 ? 2.200 -18.615 6.133 1.00 95.44 109 LEU A CA 1
ATOM 905 C C . LEU A 1 109 ? 3.182 -19.584 5.459 1.00 95.44 109 LEU A C 1
ATOM 907 O O . LEU A 1 109 ? 3.247 -20.742 5.870 1.00 95.44 109 LEU A O 1
ATOM 911 N N . LEU A 1 110 ? 3.971 -19.121 4.484 1.00 93.38 110 LEU A N 1
ATOM 912 C CA . LEU A 1 110 ? 5.036 -19.925 3.875 1.00 93.38 110 LEU A CA 1
ATOM 913 C C . LEU A 1 110 ? 6.207 -20.137 4.843 1.00 93.38 110 LEU A C 1
ATOM 915 O O . LEU A 1 110 ? 6.873 -21.166 4.787 1.00 93.38 110 LEU A O 1
ATOM 919 N N . ARG A 1 111 ? 6.451 -19.181 5.751 1.00 90.31 111 ARG A N 1
ATOM 920 C CA . ARG A 1 111 ? 7.568 -19.232 6.713 1.00 90.31 111 ARG A CA 1
ATOM 921 C C . ARG A 1 111 ? 7.168 -19.757 8.085 1.00 90.31 111 ARG A C 1
ATOM 923 O O . ARG A 1 111 ? 7.974 -20.382 8.766 1.00 90.31 111 ARG A O 1
ATOM 930 N N . ILE A 1 112 ? 5.942 -19.486 8.515 1.00 90.56 112 ILE A N 1
ATOM 931 C CA . ILE A 1 112 ? 5.432 -19.900 9.823 1.00 90.56 112 ILE A CA 1
ATOM 932 C C . ILE A 1 112 ? 4.637 -21.175 9.619 1.00 90.56 112 ILE A C 1
ATOM 934 O O . ILE A 1 112 ? 3.594 -21.132 8.980 1.00 90.56 112 ILE A O 1
ATOM 938 N N . SER A 1 113 ? 5.090 -22.292 10.180 1.00 92.38 113 SER A N 1
ATOM 939 C CA . SER A 1 113 ? 4.389 -23.581 10.112 1.00 92.38 113 SER A CA 1
ATOM 940 C C . SER A 1 113 ? 3.404 -23.796 11.267 1.00 92.38 113 SER A C 1
ATOM 942 O O . SER A 1 113 ? 2.377 -24.442 11.090 1.00 92.38 113 SER A O 1
ATOM 944 N N . ASN A 1 114 ? 3.682 -23.227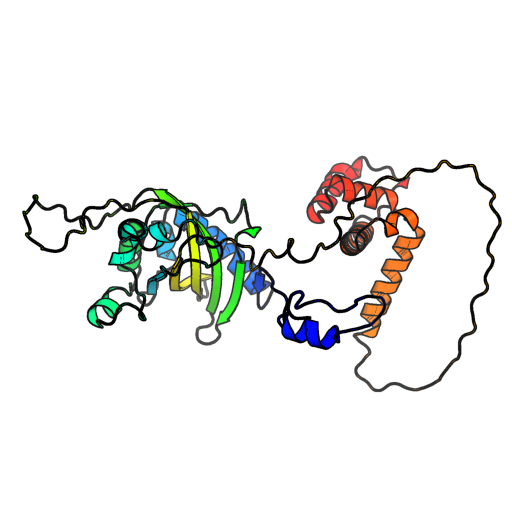 12.445 1.00 94.88 114 ASN A N 1
ATOM 945 C CA . ASN A 1 114 ? 2.891 -23.438 13.657 1.00 94.88 114 ASN A CA 1
ATOM 946 C C . ASN A 1 114 ? 1.492 -22.791 13.573 1.00 94.88 114 ASN A C 1
ATOM 948 O O . ASN A 1 114 ? 1.373 -21.568 13.489 1.00 94.88 114 ASN A O 1
ATOM 952 N N . GLU A 1 115 ? 0.435 -23.600 13.671 1.00 95.88 115 GLU A N 1
ATOM 953 C CA . GLU A 1 115 ? -0.967 -23.164 13.568 1.00 95.88 115 GLU A CA 1
ATOM 954 C C . GLU A 1 115 ? -1.360 -22.117 14.617 1.00 95.88 115 GLU A C 1
ATOM 956 O O . GLU A 1 115 ? -1.907 -21.071 14.267 1.00 95.88 115 GLU A O 1
ATOM 961 N N . ARG A 1 116 ? -1.020 -22.341 15.893 1.00 96.06 116 ARG A N 1
ATOM 962 C CA . ARG A 1 116 ? -1.330 -21.395 16.978 1.00 96.06 116 ARG A CA 1
ATOM 963 C C . ARG A 1 116 ? -0.740 -20.013 16.689 1.00 96.06 116 ARG A C 1
ATOM 965 O O . ARG A 1 116 ? -1.423 -19.012 16.878 1.00 96.06 116 ARG A O 1
ATOM 972 N N . SER A 1 117 ? 0.488 -19.962 16.169 1.00 93.19 117 SER A N 1
ATOM 973 C CA . SER A 1 117 ? 1.140 -18.713 15.750 1.00 93.19 117 SER A CA 1
ATOM 974 C C . SER A 1 117 ? 0.475 -18.080 14.524 1.00 93.19 117 SER A C 1
ATOM 976 O O . SER A 1 117 ? 0.331 -16.861 14.468 1.00 93.19 117 SER A O 1
ATOM 978 N N . ARG A 1 118 ? 0.040 -18.877 13.538 1.00 94.69 118 ARG A N 1
ATOM 979 C CA . ARG A 1 118 ? -0.717 -18.374 12.373 1.00 94.69 118 ARG A CA 1
ATOM 980 C C . ARG A 1 118 ? -2.045 -17.745 12.789 1.00 94.69 118 ARG A C 1
ATOM 982 O O . ARG A 1 118 ? -2.458 -16.749 12.192 1.00 94.69 118 ARG A O 1
ATOM 989 N N . MET A 1 119 ? -2.698 -18.327 13.793 1.00 95.12 119 MET A N 1
ATOM 990 C CA . MET A 1 119 ? -3.990 -17.868 14.290 1.00 95.12 119 MET A CA 1
ATOM 991 C C . MET A 1 119 ? -3.873 -16.655 15.204 1.00 95.12 119 MET A C 1
ATOM 993 O O . MET A 1 119 ? -4.672 -15.732 15.084 1.00 95.12 119 MET A O 1
ATOM 997 N N . SER A 1 120 ? -2.846 -16.599 16.053 1.00 95.44 120 SER A N 1
ATOM 998 C CA . SER A 1 120 ? -2.634 -15.463 16.956 1.00 95.44 120 SER A CA 1
ATOM 999 C C . SER A 1 120 ? -2.213 -14.174 16.241 1.00 95.44 120 SER A C 1
ATOM 1001 O O . SER A 1 120 ? -2.358 -13.101 16.815 1.00 95.44 120 SER A O 1
ATOM 1003 N N . ARG A 1 121 ? -1.680 -14.263 15.013 1.00 96.69 121 ARG A N 1
ATOM 1004 C CA . ARG A 1 121 ? -1.216 -13.114 14.205 1.00 96.69 121 ARG A CA 1
ATOM 1005 C C . ARG A 1 121 ? -2.273 -12.580 13.225 1.00 96.69 121 ARG A C 1
ATOM 1007 O O . ARG A 1 121 ? -1.953 -11.787 12.344 1.00 96.69 121 ARG A O 1
ATOM 1014 N N . LEU A 1 122 ? -3.520 -13.044 13.349 1.00 98.19 122 LEU A N 1
ATOM 1015 C CA . LEU A 1 122 ? -4.690 -12.446 12.708 1.00 98.19 122 LEU A CA 1
ATOM 1016 C C . LEU A 1 122 ? -5.424 -11.592 13.747 1.00 98.19 122 LEU A C 1
ATOM 1018 O O . LEU A 1 122 ? -5.956 -12.114 14.729 1.00 98.19 122 LEU A O 1
ATOM 1022 N N . PHE A 1 123 ? -5.457 -10.281 13.534 1.00 98.19 123 PHE A N 1
ATOM 1023 C CA . PHE A 1 123 ? -6.048 -9.333 14.472 1.00 98.19 123 PHE A CA 1
ATOM 1024 C C . PHE A 1 123 ? -7.472 -9.016 14.024 1.00 98.19 123 PHE A C 1
ATOM 1026 O O . PHE A 1 123 ? -7.671 -8.510 12.926 1.00 98.19 123 PHE A O 1
ATOM 1033 N N . LYS A 1 124 ? -8.461 -9.340 14.860 1.00 98.00 124 LYS A N 1
ATOM 1034 C CA . LYS A 1 124 ? -9.881 -9.094 14.581 1.00 98.00 124 LYS A CA 1
ATOM 1035 C C . LYS A 1 124 ? -10.469 -8.072 15.548 1.00 98.00 124 LYS A C 1
ATOM 1037 O O . LYS A 1 124 ? -10.206 -8.169 16.750 1.00 98.00 124 LYS A O 1
ATOM 1042 N N . GLY A 1 125 ? -11.276 -7.159 15.018 1.00 96.38 125 GLY A N 1
ATOM 1043 C CA . GLY A 1 125 ? -11.936 -6.091 15.763 1.00 96.38 125 GLY A CA 1
ATOM 1044 C C . GLY A 1 125 ? -11.007 -4.930 16.130 1.00 96.38 125 GLY A C 1
ATOM 1045 O O . GLY A 1 125 ? -9.789 -5.086 16.269 1.00 96.38 125 GLY A O 1
ATOM 1046 N N . SER A 1 126 ? -11.601 -3.753 16.319 1.00 96.31 126 SER A N 1
ATOM 1047 C CA . SER A 1 126 ? -10.892 -2.484 16.533 1.00 96.31 126 SER A CA 1
ATOM 1048 C C . SER A 1 126 ? -9.884 -2.513 17.688 1.00 96.31 126 SER A C 1
ATOM 1050 O O . SER A 1 126 ? -8.794 -1.965 17.554 1.00 96.31 126 SER A O 1
ATOM 1052 N N . GLU A 1 127 ? -10.177 -3.195 18.799 1.00 96.00 127 GLU A N 1
ATOM 1053 C CA . GLU A 1 127 ? -9.277 -3.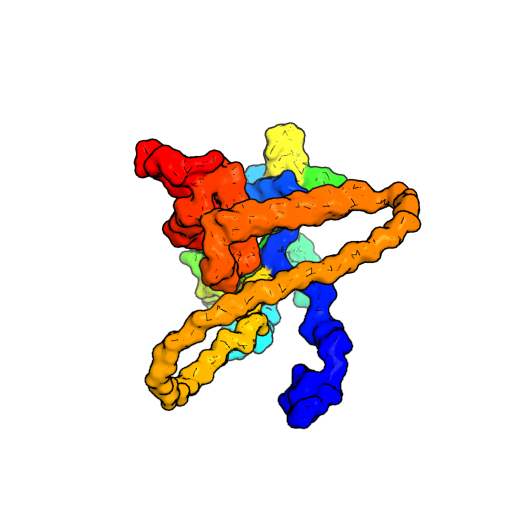240 19.960 1.00 96.00 127 GLU A CA 1
ATOM 1054 C C . GLU A 1 127 ? -7.949 -3.949 19.643 1.00 96.00 127 GLU A C 1
ATOM 1056 O O . GLU A 1 127 ? -6.866 -3.438 19.941 1.00 96.00 127 GLU A O 1
ATOM 1061 N N . LYS A 1 128 ? -8.009 -5.131 19.013 1.00 96.81 128 LYS A N 1
ATOM 1062 C CA . LYS A 1 128 ? -6.799 -5.879 18.639 1.00 96.81 128 LYS A CA 1
ATOM 1063 C C . LYS A 1 128 ? -6.043 -5.172 17.522 1.00 96.81 128 LYS A C 1
ATOM 1065 O O . LYS A 1 128 ? -4.816 -5.169 17.555 1.00 96.81 128 LYS A O 1
ATOM 1070 N N . ILE A 1 129 ? -6.769 -4.565 16.581 1.00 98.44 129 ILE A N 1
ATOM 1071 C CA . ILE A 1 129 ? -6.210 -3.780 15.472 1.00 98.44 129 ILE A CA 1
ATOM 1072 C C . ILE A 1 129 ? -5.475 -2.536 16.001 1.00 98.44 129 ILE A C 1
ATOM 1074 O O . ILE A 1 129 ? -4.345 -2.272 15.603 1.00 98.44 129 ILE A O 1
ATOM 1078 N N . SER A 1 130 ? -6.043 -1.835 16.982 1.00 96.94 130 SER A N 1
ATOM 1079 C CA . SER A 1 130 ? -5.391 -0.708 17.662 1.00 96.94 130 SER A CA 1
ATOM 1080 C C . SER A 1 130 ? -4.072 -1.119 18.323 1.00 96.94 130 SER A C 1
ATOM 1082 O O . SER A 1 130 ? -3.031 -0.497 18.103 1.00 96.94 130 SER A O 1
ATOM 1084 N N . LYS A 1 131 ? -4.077 -2.236 19.066 1.00 96.25 131 LYS A N 1
ATOM 1085 C CA . LYS A 1 131 ? -2.871 -2.760 19.730 1.00 96.25 131 LYS A CA 1
ATOM 1086 C C . LYS A 1 131 ? -1.751 -3.061 18.735 1.00 96.25 131 LYS A C 1
ATOM 1088 O O . LYS A 1 131 ? -0.607 -2.678 18.972 1.00 96.25 131 LYS A O 1
ATOM 1093 N N . ILE A 1 132 ? -2.060 -3.726 17.618 1.00 97.00 132 ILE A N 1
ATOM 1094 C CA . ILE A 1 132 ? -1.044 -4.007 16.596 1.00 97.00 132 ILE A CA 1
ATOM 1095 C C . ILE A 1 132 ? -0.574 -2.721 15.911 1.00 97.00 132 ILE A C 1
ATOM 1097 O O . ILE A 1 132 ? 0.634 -2.564 15.752 1.00 97.00 132 ILE A O 1
ATOM 1101 N N . PHE A 1 133 ? -1.462 -1.773 15.594 1.00 97.69 133 PHE A N 1
ATOM 1102 C CA . PHE A 1 133 ? -1.092 -0.487 14.986 1.00 97.69 133 PHE A CA 1
ATOM 1103 C C . PHE A 1 133 ? -0.085 0.297 15.835 1.00 97.69 133 PHE A C 1
ATOM 1105 O O . PHE A 1 133 ? 0.874 0.839 15.282 1.00 97.69 133 PHE A O 1
ATOM 1112 N N . ASN A 1 134 ? -0.237 0.290 17.160 1.00 95.44 134 ASN A N 1
ATOM 1113 C CA . ASN A 1 134 ? 0.689 0.963 18.080 1.00 95.44 134 ASN A CA 1
ATOM 1114 C C . ASN A 1 134 ? 2.040 0.243 18.220 1.00 95.44 134 ASN A C 1
ATOM 1116 O O . ASN A 1 134 ? 3.036 0.853 18.614 1.00 95.44 134 ASN A O 1
ATOM 1120 N N . SER A 1 135 ? 2.102 -1.044 17.864 1.00 94.75 135 SER A N 1
ATOM 1121 C CA . SER A 1 135 ? 3.341 -1.832 17.877 1.00 94.75 135 SER A CA 1
ATOM 1122 C C . SER A 1 135 ? 4.170 -1.727 16.593 1.00 94.75 135 SER A C 1
ATOM 1124 O O . SER A 1 135 ? 5.277 -2.261 16.534 1.00 94.75 135 SER A O 1
ATOM 1126 N N . LEU A 1 136 ? 3.663 -1.026 15.575 1.00 96.06 136 LEU A N 1
ATOM 1127 C CA . LEU A 1 136 ? 4.371 -0.791 14.318 1.00 96.06 136 LEU A CA 1
ATOM 1128 C C . LEU A 1 136 ? 5.117 0.553 14.352 1.00 96.06 136 LEU A C 1
ATOM 1130 O O . LEU A 1 136 ? 4.602 1.507 14.942 1.00 96.06 136 LEU A O 1
ATOM 1134 N N . PRO A 1 137 ? 6.286 0.675 13.691 1.00 96.75 137 PRO A N 1
ATOM 1135 C CA . PRO A 1 137 ? 7.026 1.935 13.591 1.00 96.75 137 PRO A CA 1
ATOM 1136 C C . PRO A 1 137 ? 6.161 3.077 13.061 1.00 96.75 137 PRO A C 1
ATOM 1138 O O . PRO A 1 137 ? 5.235 2.838 12.283 1.00 96.75 137 PRO A O 1
ATOM 1141 N N . LYS A 1 138 ? 6.458 4.314 13.463 1.00 97.81 138 LYS A N 1
ATOM 1142 C CA . LYS A 1 138 ? 5.841 5.515 12.883 1.00 97.81 138 LYS A CA 1
ATOM 1143 C C . LYS A 1 138 ? 6.365 5.698 11.466 1.00 97.81 138 LYS A C 1
ATOM 1145 O O . LYS A 1 138 ? 7.558 5.512 11.224 1.00 97.81 138 LYS A O 1
ATOM 1150 N N . THR A 1 139 ? 5.479 6.048 10.542 1.00 98.50 139 THR A N 1
ATOM 1151 C CA . THR A 1 139 ? 5.785 6.084 9.110 1.00 98.50 139 THR A CA 1
ATOM 1152 C C . THR A 1 139 ? 5.488 7.441 8.495 1.00 98.50 139 THR A C 1
ATOM 1154 O O . THR A 1 139 ? 4.785 8.258 9.088 1.00 98.50 139 THR A O 1
ATOM 1157 N N . LYS A 1 140 ? 6.027 7.662 7.298 1.00 98.50 140 LYS A N 1
ATOM 1158 C CA . LYS A 1 140 ? 5.657 8.755 6.408 1.00 98.50 140 LYS A CA 1
ATOM 1159 C C . LYS A 1 140 ? 5.525 8.229 4.979 1.00 98.50 140 LYS A C 1
ATOM 1161 O O . LYS A 1 140 ? 6.471 7.663 4.434 1.00 98.50 140 LYS A O 1
ATOM 1166 N N . HIS A 1 141 ? 4.356 8.431 4.387 1.00 98.56 141 HIS A N 1
ATOM 1167 C CA . HIS A 1 141 ? 4.055 8.193 2.982 1.00 98.56 141 HIS A CA 1
ATOM 1168 C C . HIS A 1 141 ? 4.007 9.540 2.262 1.00 98.56 141 HIS A C 1
ATOM 1170 O O . HIS A 1 141 ? 3.401 10.498 2.750 1.00 98.56 141 HIS A O 1
ATOM 1176 N N . SER A 1 142 ? 4.624 9.601 1.087 1.00 96.62 142 SER A N 1
ATOM 1177 C CA . SER A 1 142 ? 4.712 10.811 0.268 1.00 96.62 142 SER A CA 1
ATOM 1178 C C . SER A 1 142 ? 3.856 10.695 -0.991 1.00 96.62 142 SER A C 1
ATOM 1180 O O . SER A 1 142 ? 4.314 10.991 -2.091 1.00 96.62 142 SER A O 1
ATOM 1182 N N . ILE A 1 143 ? 2.627 10.187 -0.857 1.00 95.31 143 ILE A N 1
ATOM 1183 C CA . ILE A 1 143 ? 1.746 9.910 -2.004 1.00 95.31 143 ILE A CA 1
ATOM 1184 C C . ILE A 1 143 ? 1.280 11.179 -2.723 1.00 95.31 143 ILE A C 1
ATOM 1186 O O . ILE A 1 143 ? 1.106 11.161 -3.938 1.00 95.31 143 ILE A O 1
ATOM 1190 N N . LEU A 1 144 ? 1.104 12.281 -1.989 1.00 92.88 144 LEU A N 1
ATOM 1191 C CA . LEU A 1 144 ? 0.686 13.558 -2.568 1.00 92.88 144 LEU A CA 1
ATOM 1192 C C . LEU A 1 144 ? 1.870 14.292 -3.201 1.00 92.88 144 LEU A C 1
ATOM 1194 O O . LEU A 1 144 ? 1.720 14.915 -4.247 1.00 92.88 144 LEU A O 1
ATOM 1198 N N . GLU A 1 145 ? 3.044 14.205 -2.576 1.00 95.62 145 GLU A N 1
ATOM 1199 C CA . GLU A 1 145 ? 4.267 14.855 -3.040 1.00 95.62 145 GLU A CA 1
ATOM 1200 C C . GLU A 1 145 ? 4.900 14.099 -4.218 1.00 95.62 145 GLU A C 1
ATOM 1202 O O . GLU A 1 145 ? 5.357 14.713 -5.178 1.00 95.62 145 GLU A O 1
ATOM 1207 N N . ASN A 1 146 ? 4.899 12.763 -4.166 1.00 95.25 146 ASN A N 1
ATOM 1208 C CA . ASN A 1 146 ? 5.548 11.885 -5.137 1.00 95.25 146 ASN A CA 1
ATOM 1209 C C . ASN A 1 146 ? 4.604 10.762 -5.621 1.00 95.25 146 ASN A C 1
ATOM 1211 O O . ASN A 1 146 ? 4.873 9.578 -5.390 1.00 95.25 146 ASN A O 1
ATOM 1215 N N . PRO A 1 147 ? 3.520 11.082 -6.353 1.00 93.81 147 PRO A N 1
ATOM 1216 C CA . PRO A 1 147 ? 2.535 10.088 -6.794 1.00 93.81 147 PRO A CA 1
ATOM 1217 C C . PRO A 1 147 ? 3.126 8.995 -7.698 1.00 93.81 147 PRO A C 1
ATOM 1219 O O . PRO A 1 147 ? 2.649 7.866 -7.697 1.00 93.81 147 PRO A O 1
ATOM 1222 N N . ASN A 1 148 ? 4.212 9.288 -8.423 1.00 93.69 148 ASN A N 1
ATOM 1223 C CA . ASN A 1 148 ? 4.883 8.328 -9.311 1.00 93.69 148 ASN A CA 1
ATOM 1224 C C . ASN A 1 148 ? 5.527 7.136 -8.575 1.00 93.69 148 ASN A C 1
ATOM 1226 O O . ASN A 1 148 ? 5.905 6.155 -9.220 1.00 93.69 148 ASN A O 1
ATOM 1230 N N . PHE A 1 149 ? 5.696 7.220 -7.253 1.00 95.00 149 PHE A N 1
ATOM 1231 C CA . PHE A 1 149 ? 6.262 6.137 -6.441 1.00 95.00 149 PHE A CA 1
ATOM 1232 C C . PHE A 1 149 ? 5.213 5.112 -6.010 1.00 95.00 149 PHE A C 1
ATOM 1234 O O . PHE A 1 149 ? 5.559 4.108 -5.390 1.00 95.00 149 PHE A O 1
ATOM 1241 N N . TYR A 1 150 ? 3.948 5.346 -6.358 1.00 97.00 150 TYR A N 1
ATOM 1242 C CA . TYR A 1 150 ? 2.827 4.503 -5.987 1.00 97.00 150 TYR A CA 1
ATOM 1243 C C . TYR A 1 150 ? 2.141 3.950 -7.235 1.00 97.00 150 TYR A C 1
ATOM 1245 O O . TYR A 1 150 ? 2.084 4.607 -8.275 1.00 97.00 150 TYR A O 1
ATOM 1253 N N . SER A 1 151 ? 1.619 2.735 -7.119 1.00 97.38 151 SER A N 1
ATOM 1254 C CA . SER A 1 151 ? 0.654 2.174 -8.064 1.00 97.38 151 SER A CA 1
ATOM 1255 C C . SER A 1 151 ? -0.576 1.686 -7.315 1.00 97.38 151 SER A C 1
ATOM 1257 O O . SER A 1 151 ? -0.484 1.324 -6.139 1.00 97.38 151 SER A O 1
ATOM 1259 N N . ILE A 1 152 ? -1.738 1.774 -7.959 1.00 97.94 152 ILE A N 1
ATOM 1260 C CA . ILE A 1 152 ? -3.023 1.414 -7.356 1.00 97.94 152 ILE A CA 1
ATOM 1261 C C . ILE A 1 152 ? -3.845 0.614 -8.355 1.00 97.94 152 ILE A C 1
ATOM 1263 O O . ILE A 1 152 ? -4.090 1.065 -9.474 1.00 97.94 152 ILE A O 1
ATOM 1267 N N . GLU A 1 153 ? -4.360 -0.523 -7.910 1.00 98.00 153 GLU A N 1
ATOM 1268 C CA . GLU A 1 153 ? -5.396 -1.267 -8.610 1.00 98.00 153 GLU A CA 1
ATOM 1269 C C . GLU A 1 153 ? -6.654 -1.328 -7.751 1.00 98.00 153 GLU A C 1
ATOM 1271 O O . GLU A 1 153 ? -6.599 -1.641 -6.560 1.00 98.00 153 GLU A O 1
ATOM 1276 N N . SER A 1 154 ? -7.809 -1.045 -8.348 1.00 98.50 154 SER A N 1
ATOM 1277 C CA . SER A 1 154 ? -9.076 -1.129 -7.633 1.00 98.50 154 SER A CA 1
ATOM 1278 C C . SER A 1 154 ? -10.234 -1.587 -8.509 1.00 98.50 154 SER A C 1
ATOM 1280 O O . SER A 1 154 ? -10.375 -1.180 -9.666 1.00 98.50 154 SER A O 1
ATOM 1282 N N . TRP A 1 155 ? -11.054 -2.468 -7.946 1.00 98.38 155 TRP A N 1
ATOM 1283 C CA . TRP A 1 155 ? -12.131 -3.168 -8.638 1.00 98.38 155 TRP A CA 1
ATOM 1284 C C . TRP A 1 155 ? -13.229 -3.593 -7.657 1.00 98.38 155 TRP A C 1
ATOM 1286 O O . TRP A 1 155 ? -13.026 -3.663 -6.442 1.00 98.38 155 TRP A O 1
ATOM 1296 N N . SER A 1 156 ? -14.423 -3.828 -8.183 1.00 97.81 156 SER A N 1
ATOM 1297 C CA . SER A 1 156 ? -15.616 -4.182 -7.423 1.00 97.81 156 SER A CA 1
ATOM 1298 C C . SER A 1 156 ? -15.495 -5.565 -6.790 1.00 97.81 156 SER A C 1
ATOM 1300 O O . SER A 1 156 ? -14.959 -6.500 -7.372 1.00 97.81 156 SER A O 1
ATOM 1302 N N . TYR A 1 157 ? -16.053 -5.733 -5.594 1.00 97.56 157 TYR A N 1
ATOM 1303 C CA . TYR A 1 157 ? -16.173 -7.024 -4.924 1.00 97.56 157 TYR A CA 1
ATOM 1304 C C . TYR A 1 157 ? -17.655 -7.341 -4.654 1.00 97.56 157 TYR A C 1
ATOM 1306 O O . TYR A 1 157 ? -18.155 -7.104 -3.546 1.00 97.56 157 TYR A O 1
ATOM 1314 N N . PRO A 1 158 ? -18.388 -7.858 -5.664 1.00 95.44 158 PRO A N 1
ATOM 1315 C CA . PRO A 1 158 ? -19.848 -7.972 -5.618 1.00 95.44 158 PRO A CA 1
ATOM 1316 C C . PRO A 1 158 ? -20.388 -8.838 -4.476 1.00 95.44 158 PRO A C 1
ATOM 1318 O O . PRO A 1 158 ? -21.458 -8.558 -3.945 1.00 95.44 158 PRO A O 1
ATOM 1321 N N . GLN A 1 159 ? -19.642 -9.862 -4.054 1.00 94.56 159 GLN A N 1
ATOM 1322 C CA . GLN A 1 159 ? -20.038 -10.840 -3.031 1.00 94.56 159 GLN A CA 1
ATOM 1323 C C . GLN A 1 159 ? -20.380 -10.194 -1.683 1.00 94.56 159 GLN A C 1
ATOM 1325 O O . GLN A 1 159 ? -21.148 -10.758 -0.908 1.00 94.56 159 GLN A O 1
ATOM 1330 N N . ILE A 1 160 ? -19.802 -9.027 -1.404 1.00 93.31 160 ILE A N 1
ATOM 1331 C CA . ILE A 1 160 ? -20.038 -8.257 -0.179 1.00 93.31 160 ILE A CA 1
ATOM 1332 C C . ILE A 1 160 ? -20.465 -6.817 -0.481 1.00 93.31 160 ILE A C 1
ATOM 1334 O O . ILE A 1 160 ? -20.415 -5.973 0.411 1.00 93.31 160 ILE A O 1
ATOM 1338 N N . ASN A 1 161 ? -20.843 -6.531 -1.735 1.00 93.00 161 ASN A N 1
ATOM 1339 C CA . ASN A 1 161 ? -21.116 -5.181 -2.227 1.00 93.00 161 ASN A CA 1
ATOM 1340 C C . ASN A 1 161 ? -19.997 -4.182 -1.853 1.00 93.00 161 ASN A C 1
ATOM 1342 O O . ASN A 1 161 ? -20.250 -3.105 -1.312 1.00 93.00 161 ASN A O 1
ATOM 1346 N N . GLY A 1 162 ? -18.745 -4.600 -2.054 1.00 95.81 162 GLY A N 1
ATOM 1347 C CA . GLY A 1 162 ? -17.555 -3.853 -1.656 1.00 95.81 162 GLY A CA 1
ATOM 1348 C C . GLY A 1 162 ? -16.644 -3.504 -2.826 1.00 95.81 162 GLY A C 1
ATOM 1349 O O . GLY A 1 162 ? -16.982 -3.704 -3.990 1.00 95.81 162 GLY A O 1
ATOM 1350 N N . ILE A 1 163 ? -15.463 -2.997 -2.496 1.00 98.00 163 ILE A N 1
ATOM 1351 C CA . ILE A 1 163 ? -14.379 -2.648 -3.415 1.00 98.00 163 ILE A CA 1
ATOM 1352 C C . ILE A 1 163 ? -13.087 -3.240 -2.846 1.00 98.00 163 ILE A C 1
ATOM 1354 O O . ILE A 1 163 ? -12.834 -3.160 -1.638 1.00 98.00 163 ILE A O 1
ATOM 1358 N N . ILE A 1 164 ? -12.269 -3.839 -3.707 1.00 98.69 164 ILE A N 1
ATOM 1359 C CA . ILE A 1 164 ? -10.899 -4.232 -3.382 1.00 98.69 164 ILE A CA 1
ATOM 1360 C C . ILE A 1 164 ? -9.967 -3.143 -3.883 1.00 98.69 164 ILE A C 1
ATOM 1362 O O . ILE A 1 164 ? -10.004 -2.804 -5.059 1.00 98.69 164 ILE A O 1
ATOM 1366 N N . ILE A 1 165 ? -9.125 -2.625 -2.993 1.00 98.75 165 ILE A N 1
ATOM 1367 C CA . ILE A 1 165 ? -8.123 -1.606 -3.305 1.00 98.75 165 ILE A CA 1
ATOM 1368 C C . ILE A 1 165 ? -6.758 -2.178 -2.948 1.00 98.75 165 ILE A C 1
ATOM 1370 O O . ILE A 1 165 ? -6.494 -2.434 -1.775 1.00 98.75 165 ILE A O 1
ATOM 1374 N N . THR A 1 166 ? -5.882 -2.345 -3.929 1.00 98.75 166 THR A N 1
ATOM 1375 C CA . THR A 1 166 ? -4.473 -2.671 -3.710 1.00 98.75 166 THR A CA 1
ATOM 1376 C C . THR A 1 166 ? -3.634 -1.445 -4.021 1.00 98.75 166 THR A C 1
ATOM 1378 O O . THR A 1 166 ? -3.831 -0.786 -5.036 1.00 98.75 166 THR A O 1
ATOM 1381 N N . ILE A 1 167 ? -2.720 -1.115 -3.116 1.00 98.62 167 ILE A N 1
ATOM 1382 C CA . ILE A 1 167 ? -1.713 -0.080 -3.314 1.00 98.62 167 ILE A CA 1
ATOM 1383 C C . ILE A 1 167 ? -0.326 -0.682 -3.135 1.00 98.62 167 ILE A C 1
ATOM 1385 O O . ILE A 1 167 ? -0.049 -1.370 -2.149 1.00 98.62 167 ILE A O 1
ATOM 1389 N N . HIS A 1 168 ? 0.555 -0.360 -4.068 1.00 98.12 168 HIS A N 1
ATOM 1390 C CA . HIS A 1 168 ? 1.977 -0.640 -4.000 1.00 98.12 168 HIS A CA 1
ATOM 1391 C C . HIS A 1 168 ? 2.736 0.674 -3.870 1.00 98.12 168 HIS A C 1
ATOM 1393 O O . HIS A 1 168 ? 2.373 1.673 -4.493 1.00 98.12 168 HIS A O 1
ATOM 1399 N N . GLY A 1 169 ? 3.816 0.685 -3.098 1.00 97.06 169 GLY A N 1
ATOM 1400 C CA . GLY A 1 169 ? 4.680 1.856 -3.048 1.00 97.06 169 GLY A CA 1
ATOM 1401 C C . GLY A 1 169 ? 5.757 1.779 -1.986 1.00 97.06 169 GLY A C 1
ATOM 1402 O O . GLY A 1 169 ? 6.268 0.706 -1.651 1.00 97.06 169 GLY A O 1
ATOM 1403 N N . GLU A 1 170 ? 6.107 2.948 -1.464 1.00 96.94 170 GLU A N 1
ATOM 1404 C CA . GLU A 1 170 ? 7.159 3.133 -0.472 1.00 96.94 170 GLU A CA 1
ATOM 1405 C C . GLU A 1 170 ? 6.699 3.972 0.722 1.00 96.94 170 GLU A C 1
ATOM 1407 O O . GLU A 1 170 ? 5.746 4.755 0.639 1.00 96.94 170 GLU A O 1
ATOM 1412 N N . PHE A 1 171 ? 7.401 3.805 1.839 1.00 98.19 171 PHE A N 1
ATOM 1413 C CA . PHE A 1 171 ? 7.277 4.664 3.010 1.00 98.19 171 PHE A CA 1
ATOM 1414 C C . PHE A 1 171 ? 8.610 4.773 3.748 1.00 98.19 171 PHE A C 1
ATOM 1416 O O . PHE A 1 171 ? 9.481 3.902 3.641 1.00 98.19 171 PHE A O 1
ATOM 1423 N N . GLU A 1 172 ? 8.754 5.834 4.532 1.00 97.62 172 GLU A N 1
ATOM 1424 C CA . GLU A 1 172 ? 9.885 6.035 5.433 1.00 97.62 172 GLU A CA 1
ATOM 1425 C C . GLU A 1 172 ? 9.486 5.725 6.874 1.00 97.62 172 GLU A C 1
ATOM 1427 O O . GLU A 1 172 ? 8.414 6.118 7.332 1.00 97.62 172 GLU A O 1
ATOM 1432 N N . GLU A 1 173 ? 10.345 5.020 7.607 1.00 97.12 173 GLU A N 1
ATOM 1433 C CA . GLU A 1 173 ? 10.197 4.823 9.050 1.00 97.12 173 GLU A CA 1
ATOM 1434 C C . GLU A 1 173 ? 10.790 6.028 9.790 1.00 97.12 173 GLU A C 1
ATOM 1436 O O . GLU A 1 173 ? 12.005 6.199 9.843 1.00 97.12 173 GLU A O 1
ATOM 1441 N N . ILE A 1 174 ? 9.932 6.864 10.375 1.00 96.88 174 ILE A N 1
ATOM 1442 C CA . ILE A 1 174 ? 10.323 8.133 11.017 1.00 96.88 174 ILE A CA 1
ATOM 1443 C C . ILE A 1 174 ? 10.427 8.034 12.543 1.00 96.88 174 ILE A C 1
ATOM 1445 O O . ILE A 1 174 ? 10.912 8.951 13.202 1.00 96.88 174 ILE A O 1
ATOM 1449 N N . GLY A 1 175 ? 9.961 6.931 13.132 1.00 94.12 175 GLY A N 1
ATOM 1450 C CA . GLY A 1 175 ? 9.999 6.742 14.577 1.00 94.12 175 GLY A CA 1
ATOM 1451 C C . GLY A 1 175 ? 9.761 5.301 15.001 1.00 94.12 175 GLY A C 1
ATOM 1452 O O . GLY A 1 175 ? 9.177 4.498 14.276 1.00 94.12 175 GLY A O 1
ATOM 1453 N N . ILE A 1 176 ? 10.210 4.973 16.209 1.00 93.88 176 ILE A N 1
ATOM 1454 C CA . ILE A 1 176 ? 9.975 3.662 16.822 1.00 93.88 176 ILE A CA 1
ATOM 1455 C C . ILE A 1 176 ? 8.483 3.459 17.162 1.00 93.88 176 ILE A C 1
ATOM 1457 O O . ILE A 1 176 ? 7.749 4.446 17.274 1.00 93.88 176 ILE A O 1
ATOM 1461 N N . PRO A 1 177 ? 8.023 2.206 17.344 1.00 92.88 177 PRO A N 1
ATOM 1462 C CA . PRO A 1 177 ? 6.667 1.922 17.811 1.00 92.88 177 PRO A CA 1
ATOM 1463 C C . PRO A 1 177 ? 6.314 2.623 19.126 1.00 92.88 177 PRO A C 1
ATOM 1465 O O . PRO A 1 177 ? 7.175 2.784 19.992 1.00 92.88 177 PRO A O 1
ATOM 1468 N N . GLU A 1 178 ? 5.038 2.967 19.308 1.00 88.62 178 GLU A N 1
ATOM 1469 C CA . GLU A 1 178 ? 4.537 3.547 20.564 1.00 88.62 178 GLU A CA 1
ATOM 1470 C C . GLU A 1 178 ? 4.527 2.512 21.687 1.00 88.62 178 GLU A C 1
ATOM 1472 O O . GLU A 1 178 ? 4.954 2.783 22.808 1.00 88.62 178 GLU A O 1
ATOM 1477 N N . THR A 1 179 ? 4.108 1.290 21.363 1.00 84.75 179 THR A N 1
ATOM 1478 C CA . THR A 1 179 ? 4.214 0.140 22.256 1.00 84.75 179 THR A CA 1
ATOM 1479 C C . THR A 1 179 ? 5.329 -0.762 21.756 1.00 84.75 179 THR A C 1
ATOM 1481 O O . THR A 1 179 ? 5.170 -1.481 20.769 1.00 84.75 179 THR A O 1
ATOM 1484 N N . THR A 1 180 ? 6.472 -0.751 22.437 1.00 65.94 180 THR A N 1
ATOM 1485 C CA . THR A 1 180 ? 7.497 -1.768 22.193 1.00 65.94 180 THR A CA 1
ATOM 1486 C C . THR A 1 180 ? 7.164 -3.000 23.030 1.00 65.94 180 THR A C 1
ATOM 1488 O O . THR A 1 180 ? 7.035 -2.910 24.246 1.00 65.94 180 THR A O 1
ATOM 1491 N N . ASN A 1 181 ? 7.055 -4.173 22.401 1.00 55.19 181 ASN A N 1
ATOM 1492 C CA . ASN A 1 181 ? 6.942 -5.463 23.103 1.00 55.19 181 ASN A CA 1
ATOM 1493 C C . ASN A 1 181 ? 8.273 -5.870 23.776 1.00 55.19 181 ASN A C 1
ATOM 1495 O O . ASN A 1 181 ? 8.583 -7.056 23.888 1.00 55.19 181 ASN A O 1
ATOM 1499 N N . ALA A 1 182 ? 9.101 -4.900 24.174 1.00 46.62 182 ALA A N 1
ATOM 1500 C CA . ALA A 1 182 ? 10.301 -5.177 24.939 1.00 46.62 182 ALA A CA 1
ATOM 1501 C C . ALA A 1 182 ? 9.859 -5.688 26.318 1.00 46.62 182 ALA A C 1
ATOM 1503 O O . ALA A 1 182 ? 9.055 -5.024 26.976 1.00 46.62 182 ALA A O 1
ATOM 1504 N N . PRO A 1 183 ? 10.345 -6.853 26.777 1.00 41.00 183 PRO A N 1
ATOM 1505 C CA . PRO A 1 183 ? 10.039 -7.313 28.117 1.00 41.00 183 PRO A CA 1
ATOM 1506 C C . PRO A 1 183 ? 10.655 -6.326 29.112 1.00 41.00 183 PRO A C 1
ATOM 1508 O O . PRO A 1 183 ? 11.868 -6.287 29.316 1.00 41.00 183 PRO A O 1
ATOM 1511 N N . SER A 1 184 ? 9.808 -5.515 29.738 1.00 38.31 184 SER A N 1
ATOM 1512 C CA . SER A 1 184 ? 10.119 -4.729 30.927 1.00 38.31 184 SER A CA 1
ATOM 1513 C C . SER A 1 184 ? 10.233 -5.679 32.122 1.00 38.31 184 SER A C 1
ATOM 1515 O O . SER A 1 184 ? 9.337 -5.765 32.958 1.00 38.31 184 SER A O 1
ATOM 1517 N N . GLY A 1 185 ? 11.306 -6.467 32.154 1.00 38.38 185 GLY A N 1
ATOM 1518 C CA . GLY A 1 185 ? 11.645 -7.374 33.247 1.00 38.38 185 GLY A CA 1
ATOM 1519 C C . GLY A 1 185 ? 13.100 -7.172 33.684 1.00 38.38 185 GLY A C 1
ATOM 1520 O O . GLY A 1 185 ? 13.937 -6.814 32.849 1.00 38.38 185 GLY A O 1
ATOM 1521 N N . PRO A 1 186 ? 13.437 -7.383 34.971 1.00 39.91 186 PRO A N 1
ATOM 1522 C CA . PRO A 1 186 ? 14.817 -7.321 35.438 1.00 39.91 186 PRO A CA 1
ATOM 1523 C C . PRO A 1 186 ? 15.684 -8.300 34.642 1.00 39.91 186 PRO A C 1
ATOM 1525 O O . PRO A 1 186 ? 15.263 -9.421 34.357 1.00 39.91 186 PRO A O 1
ATOM 1528 N N . ARG A 1 187 ? 16.893 -7.859 34.277 1.00 48.12 187 ARG A N 1
ATOM 1529 C CA . ARG A 1 187 ? 17.889 -8.612 33.501 1.00 48.12 187 ARG A CA 1
ATOM 1530 C C . ARG A 1 187 ? 18.129 -10.003 34.107 1.00 48.12 187 ARG A C 1
ATOM 1532 O O . ARG A 1 187 ? 18.926 -10.142 35.028 1.00 48.12 187 ARG A O 1
ATOM 1539 N N . SER A 1 188 ? 17.465 -11.025 33.572 1.00 38.59 188 SER A N 1
ATOM 1540 C CA . SER A 1 188 ? 17.758 -12.422 33.887 1.00 38.59 188 SER A CA 1
ATOM 1541 C C . SER A 1 188 ? 18.782 -12.959 32.888 1.00 38.59 188 SER A C 1
ATOM 1543 O O . SER A 1 188 ? 18.559 -12.931 31.675 1.00 38.59 188 SER A O 1
ATOM 1545 N N . ASN A 1 189 ? 19.921 -13.420 33.410 1.00 42.12 189 ASN A N 1
ATOM 1546 C CA . ASN A 1 189 ? 20.971 -14.115 32.670 1.00 42.12 189 ASN A CA 1
ATOM 1547 C C . ASN A 1 189 ? 20.436 -15.456 32.146 1.00 42.12 189 ASN A C 1
ATOM 1549 O O . ASN A 1 189 ? 20.572 -16.499 32.782 1.00 42.12 189 ASN A O 1
ATOM 1553 N N . SER A 1 190 ? 19.822 -15.435 30.968 1.00 41.22 190 SER A N 1
ATOM 1554 C CA . SER A 1 190 ? 19.412 -16.647 30.270 1.00 41.22 190 SER A CA 1
ATOM 1555 C C . SER A 1 190 ? 20.545 -17.138 29.367 1.00 41.22 190 SER A C 1
ATOM 1557 O O . SER A 1 190 ? 20.798 -16.574 28.302 1.00 41.22 190 SER A O 1
ATOM 1559 N N . HIS A 1 191 ? 21.198 -18.224 29.780 1.00 42.47 191 HIS A N 1
ATOM 1560 C CA . HIS A 1 191 ? 22.188 -18.978 29.010 1.00 42.47 191 HIS A CA 1
ATOM 1561 C C . HIS A 1 191 ? 21.553 -19.707 27.806 1.00 42.47 191 HIS A C 1
ATOM 1563 O O . HIS A 1 191 ? 21.460 -20.931 27.794 1.00 42.47 191 HIS A O 1
ATOM 1569 N N . PHE A 1 192 ? 21.142 -18.982 26.763 1.00 44.69 192 PHE A N 1
ATOM 1570 C CA . PHE A 1 192 ? 20.928 -19.599 25.449 1.00 44.69 192 PHE A CA 1
ATOM 1571 C C . PHE A 1 192 ? 22.249 -19.600 24.672 1.00 44.69 192 PHE A C 1
ATOM 1573 O O . PHE A 1 192 ? 22.770 -18.559 24.272 1.00 44.69 192 PHE A O 1
ATOM 1580 N N . ARG A 1 193 ? 22.816 -20.800 24.493 1.00 44.00 193 ARG A N 1
ATOM 1581 C CA . ARG A 1 193 ? 23.949 -21.064 23.598 1.00 44.00 193 ARG A CA 1
ATOM 1582 C C . ARG A 1 193 ? 23.477 -20.911 22.149 1.00 44.00 193 ARG A C 1
ATOM 1584 O O . ARG A 1 193 ? 22.645 -21.684 21.693 1.00 44.00 193 ARG A O 1
ATOM 1591 N N . GLY A 1 194 ? 24.022 -19.916 21.453 1.00 40.22 194 GLY A N 1
ATOM 1592 C CA . GLY A 1 194 ? 23.677 -19.565 20.072 1.00 40.22 194 GLY A CA 1
ATOM 1593 C C . GLY A 1 194 ? 23.452 -18.062 19.963 1.00 40.22 194 GLY A C 1
ATOM 1594 O O . GLY A 1 194 ? 22.318 -17.599 19.918 1.00 40.22 194 GLY A O 1
ATOM 1595 N N . GLY A 1 195 ? 24.538 -17.290 20.041 1.00 40.56 195 GLY A N 1
ATOM 1596 C CA . GLY A 1 195 ? 24.489 -15.843 20.222 1.00 40.56 195 GLY A CA 1
ATOM 1597 C C . GLY A 1 195 ? 23.879 -15.111 19.035 1.00 40.56 195 GLY A C 1
ATOM 1598 O O . GLY A 1 195 ? 24.589 -14.819 18.086 1.00 40.56 195 GLY A O 1
ATOM 1599 N N . HIS A 1 196 ? 22.595 -14.770 19.121 1.00 42.53 196 HIS A N 1
ATOM 1600 C CA . HIS A 1 196 ? 21.999 -13.588 18.501 1.00 42.53 196 HIS A CA 1
ATOM 1601 C C . HIS A 1 196 ? 21.222 -12.870 19.609 1.00 42.53 196 HIS A C 1
ATOM 1603 O O . HIS A 1 196 ? 20.278 -13.406 20.184 1.00 42.53 196 HIS A O 1
ATOM 1609 N N . SER A 1 197 ? 21.688 -11.678 19.975 1.00 38.31 197 SER A N 1
ATOM 1610 C CA . SER A 1 197 ? 21.066 -10.847 21.002 1.00 38.31 197 SER A CA 1
ATOM 1611 C C . SER A 1 197 ? 19.632 -10.494 20.594 1.00 38.31 197 SER A C 1
ATOM 1613 O O . SER A 1 197 ? 19.426 -9.729 19.655 1.00 38.31 197 SER A O 1
ATOM 1615 N N . ASN A 1 198 ? 18.637 -10.989 21.335 1.00 44.75 198 ASN A N 1
ATOM 1616 C CA . ASN A 1 198 ? 17.229 -10.579 21.210 1.00 44.75 198 ASN A CA 1
ATOM 1617 C C . ASN A 1 198 ? 16.978 -9.114 21.652 1.00 44.75 198 ASN A C 1
ATOM 1619 O O . ASN A 1 198 ? 15.834 -8.678 21.698 1.00 44.75 198 ASN A O 1
ATOM 1623 N N . ASN A 1 199 ? 18.034 -8.351 21.972 1.00 42.38 199 ASN A N 1
ATOM 1624 C CA . ASN A 1 199 ? 17.982 -6.947 22.397 1.00 42.38 199 ASN A CA 1
ATOM 1625 C C . ASN A 1 199 ? 18.393 -5.950 21.298 1.00 42.38 199 ASN A C 1
ATOM 1627 O O . ASN A 1 199 ? 18.659 -4.784 21.595 1.00 42.38 199 ASN A O 1
ATOM 1631 N N . ALA A 1 200 ? 18.475 -6.369 20.033 1.00 52.44 200 ALA A N 1
ATOM 1632 C CA . ALA A 1 200 ? 18.732 -5.433 18.946 1.00 52.44 200 ALA A CA 1
ATOM 1633 C C . ALA A 1 200 ? 17.525 -4.493 18.775 1.00 52.44 200 ALA A C 1
ATOM 1635 O O . ALA A 1 200 ? 16.461 -4.915 18.321 1.00 52.44 200 ALA A O 1
ATOM 1636 N N . ARG A 1 201 ? 17.686 -3.211 19.139 1.00 68.56 201 ARG A N 1
ATOM 1637 C CA . ARG A 1 201 ? 16.758 -2.155 18.710 1.00 68.56 201 ARG A CA 1
ATOM 1638 C C . ARG A 1 201 ? 16.646 -2.233 17.190 1.00 68.56 201 ARG A C 1
ATOM 1640 O O . ARG A 1 201 ? 17.669 -2.252 16.508 1.00 68.56 201 ARG A O 1
ATOM 1647 N N . GLY A 1 202 ? 15.418 -2.318 16.684 1.00 78.25 202 GLY A N 1
ATOM 1648 C CA . GLY A 1 202 ? 15.190 -2.384 15.248 1.00 78.25 202 GLY A CA 1
ATOM 1649 C C . GLY A 1 202 ? 15.724 -1.133 14.555 1.00 78.25 202 GLY A C 1
ATOM 1650 O O . GLY A 1 202 ? 15.639 -0.031 15.106 1.00 78.25 202 GLY A O 1
ATOM 1651 N N . THR A 1 203 ? 16.282 -1.301 13.362 1.00 86.38 203 THR A N 1
ATOM 1652 C CA . THR A 1 203 ? 16.751 -0.181 12.538 1.00 86.38 203 THR A CA 1
ATOM 1653 C C . THR A 1 203 ? 15.585 0.415 11.763 1.00 86.38 203 THR A C 1
ATOM 1655 O O . THR A 1 203 ? 14.843 -0.329 11.120 1.00 86.38 203 THR A O 1
ATOM 1658 N N . LEU A 1 204 ? 15.446 1.741 11.808 1.00 91.88 204 LEU A N 1
ATOM 1659 C CA . LEU A 1 204 ? 14.502 2.458 10.956 1.00 91.88 204 LEU A CA 1
ATOM 1660 C C . LEU A 1 204 ? 15.100 2.596 9.552 1.00 91.88 204 LEU A C 1
ATOM 1662 O O . LEU A 1 204 ? 16.279 2.920 9.415 1.00 91.88 204 LEU A O 1
ATOM 1666 N N . ALA A 1 205 ? 14.309 2.327 8.523 1.00 92.06 205 ALA A N 1
ATOM 1667 C CA . ALA A 1 205 ? 14.721 2.414 7.131 1.00 92.06 205 ALA A CA 1
ATOM 1668 C C . ALA A 1 205 ? 13.541 2.747 6.209 1.00 92.06 205 ALA A C 1
ATOM 1670 O O . ALA A 1 205 ? 12.372 2.592 6.563 1.00 92.06 205 ALA A O 1
ATOM 1671 N N . LYS A 1 206 ? 13.866 3.156 4.981 1.00 93.94 206 LYS A N 1
ATOM 1672 C CA . LYS A 1 206 ? 12.904 3.221 3.880 1.00 93.94 206 LYS A CA 1
ATOM 1673 C C . LYS A 1 206 ? 12.489 1.807 3.469 1.00 93.94 206 LYS A C 1
ATOM 1675 O O . LYS A 1 206 ? 13.343 0.930 3.313 1.00 93.94 206 LYS A O 1
ATOM 1680 N N . ARG A 1 207 ? 11.190 1.583 3.279 1.00 94.50 207 ARG A N 1
ATOM 1681 C CA . ARG A 1 207 ? 10.603 0.277 2.940 1.00 94.50 207 ARG A CA 1
ATOM 1682 C C . ARG A 1 207 ? 9.751 0.373 1.686 1.00 94.50 207 ARG A C 1
ATOM 1684 O O . ARG A 1 207 ? 9.228 1.439 1.367 1.00 94.50 207 ARG A O 1
ATOM 1691 N N . SER A 1 208 ? 9.564 -0.764 1.024 1.00 96.19 208 SER A N 1
ATOM 1692 C CA . SER A 1 208 ? 8.471 -0.941 0.071 1.00 96.19 208 SER A CA 1
ATOM 1693 C C . SER A 1 208 ? 7.339 -1.724 0.726 1.00 96.19 208 SER A C 1
ATOM 1695 O O . SER A 1 208 ? 7.563 -2.527 1.638 1.00 96.19 208 SER A O 1
ATOM 1697 N N . PHE A 1 209 ? 6.120 -1.509 0.248 1.00 98.06 209 PHE A N 1
ATOM 1698 C CA . PHE A 1 209 ? 4.948 -2.213 0.745 1.00 98.06 209 PHE A CA 1
ATOM 1699 C C . PHE A 1 209 ? 3.950 -2.510 -0.364 1.00 98.06 209 PHE A C 1
ATOM 1701 O O . PHE A 1 209 ? 3.892 -1.798 -1.365 1.00 98.06 209 PHE A O 1
ATOM 1708 N N . ASP A 1 210 ? 3.152 -3.543 -0.122 1.00 98.50 210 ASP A N 1
ATOM 1709 C CA . ASP A 1 210 ? 1.911 -3.803 -0.838 1.00 98.50 210 ASP A CA 1
ATOM 1710 C C . ASP A 1 210 ? 0.804 -3.866 0.220 1.00 98.50 210 ASP A C 1
ATOM 1712 O O . ASP A 1 210 ? 0.957 -4.557 1.232 1.00 98.50 210 ASP A O 1
ATOM 1716 N N . ARG A 1 211 ? -0.289 -3.126 0.048 1.00 98.75 211 ARG A N 1
ATOM 1717 C CA . ARG A 1 211 ? -1.410 -3.140 0.993 1.00 98.75 211 ARG A CA 1
ATOM 1718 C C . ARG A 1 211 ? -2.716 -3.313 0.250 1.00 98.75 211 ARG A C 1
ATOM 1720 O O . ARG A 1 211 ? -3.016 -2.538 -0.651 1.00 98.75 211 ARG A O 1
ATOM 1727 N N . THR A 1 212 ? -3.484 -4.316 0.649 1.00 98.88 212 THR A N 1
ATOM 1728 C CA . THR A 1 212 ? -4.774 -4.637 0.044 1.00 98.88 212 THR A CA 1
ATOM 1729 C C . THR A 1 212 ? -5.878 -4.449 1.067 1.00 98.88 212 THR A C 1
ATOM 1731 O O . THR A 1 212 ? -5.868 -5.067 2.132 1.00 98.88 212 THR A O 1
ATOM 1734 N N . PHE A 1 213 ? -6.848 -3.619 0.713 1.00 98.75 213 PHE A N 1
ATOM 1735 C CA . PHE A 1 213 ? -8.049 -3.361 1.482 1.00 98.75 213 PHE A CA 1
ATOM 1736 C C . PHE A 1 213 ? -9.249 -4.005 0.808 1.00 98.75 213 PHE A C 1
ATOM 1738 O O . PHE A 1 213 ? -9.424 -3.910 -0.404 1.00 98.75 213 PHE A O 1
ATOM 1745 N N . VAL A 1 214 ? -10.112 -4.596 1.620 1.00 98.50 214 VAL A N 1
ATOM 1746 C CA . VAL A 1 214 ? -11.480 -4.939 1.254 1.00 98.50 214 VAL A CA 1
ATOM 1747 C C . VAL A 1 214 ? -12.384 -3.956 1.980 1.00 98.50 214 VAL A C 1
ATOM 1749 O O . VAL A 1 214 ? -12.493 -4.018 3.207 1.00 98.50 214 VAL A O 1
ATOM 1752 N N . VAL A 1 215 ? -13.006 -3.045 1.238 1.00 97.88 215 VAL A N 1
ATOM 1753 C CA . VAL A 1 215 ? -13.813 -1.959 1.801 1.00 97.88 215 VAL A CA 1
ATOM 1754 C C . VAL A 1 215 ? -15.267 -2.120 1.387 1.00 97.88 215 VAL A C 1
ATOM 1756 O O . VAL A 1 215 ? -15.563 -2.391 0.229 1.00 97.88 215 VAL A O 1
ATOM 1759 N N . VAL A 1 216 ? -16.180 -1.963 2.337 1.00 96.19 216 VAL A N 1
ATOM 1760 C CA . VAL A 1 216 ? -17.627 -2.025 2.124 1.00 96.19 216 VAL A CA 1
ATOM 1761 C C . VAL A 1 216 ? -18.209 -0.658 2.440 1.00 96.19 216 VAL A C 1
ATOM 1763 O O . VAL A 1 216 ? -17.949 -0.103 3.511 1.00 96.19 216 VAL A O 1
ATOM 1766 N N . GLN A 1 217 ? -19.002 -0.121 1.517 1.00 90.75 217 GLN A N 1
ATOM 1767 C CA . GLN A 1 217 ? -19.753 1.102 1.758 1.00 90.75 217 GLN A CA 1
ATOM 1768 C C . GLN A 1 217 ? -21.093 0.746 2.396 1.00 90.75 217 GLN A C 1
ATOM 1770 O O . GLN A 1 217 ? -21.861 -0.057 1.865 1.00 90.75 217 GLN A O 1
ATOM 1775 N N . VAL A 1 218 ? -21.375 1.329 3.555 1.00 88.56 218 VAL A N 1
ATOM 1776 C CA . VAL A 1 218 ? -22.674 1.177 4.218 1.00 88.56 218 VAL A CA 1
ATOM 1777 C C . VAL A 1 218 ? -23.649 2.269 3.750 1.00 88.56 218 VAL A C 1
ATOM 1779 O O . VAL A 1 218 ? -23.211 3.316 3.272 1.00 88.56 218 VAL A O 1
ATOM 1782 N N . PRO A 1 219 ? -24.978 2.073 3.886 1.00 85.44 219 PRO A N 1
ATOM 1783 C CA . PRO A 1 219 ? -25.988 2.969 3.303 1.00 85.44 219 PRO A CA 1
ATOM 1784 C C . PRO A 1 219 ? -25.902 4.443 3.727 1.00 85.44 219 PRO A C 1
ATOM 1786 O O . PRO A 1 219 ? -26.376 5.319 3.015 1.00 85.44 219 PRO A O 1
ATOM 1789 N N . ASN A 1 220 ? -25.287 4.733 4.875 1.00 83.69 220 ASN A N 1
ATOM 1790 C CA . ASN A 1 220 ? -25.040 6.099 5.349 1.00 83.69 220 ASN A CA 1
ATOM 1791 C C . ASN A 1 220 ? -23.854 6.793 4.638 1.00 83.69 220 ASN A C 1
ATOM 1793 O O . ASN A 1 220 ? -23.461 7.887 5.037 1.00 83.69 220 ASN A O 1
ATOM 1797 N N . GLY A 1 221 ? -23.245 6.145 3.642 1.00 81.12 221 GLY A N 1
ATOM 1798 C CA . GLY A 1 221 ? -22.081 6.635 2.907 1.00 81.12 221 GLY A CA 1
ATOM 1799 C C . GLY A 1 221 ? -20.743 6.422 3.618 1.00 81.12 221 GLY A C 1
ATOM 1800 O O . GLY A 1 221 ? -19.704 6.707 3.024 1.00 81.12 221 GLY A O 1
ATOM 1801 N N . SER A 1 222 ? -20.737 5.909 4.855 1.00 87.94 222 SER A N 1
ATOM 1802 C CA . SER A 1 222 ? -19.499 5.590 5.571 1.00 87.94 222 SER A CA 1
ATOM 1803 C C . SER A 1 222 ? -18.850 4.307 5.042 1.00 87.94 222 SER A C 1
ATOM 1805 O O . SER A 1 222 ? -19.495 3.464 4.416 1.00 87.94 222 SER A O 1
ATOM 1807 N N . MET A 1 223 ? -17.544 4.179 5.268 1.00 93.88 223 MET A N 1
ATOM 1808 C CA . MET A 1 223 ? -16.736 3.069 4.766 1.00 93.88 223 MET A CA 1
ATOM 1809 C C . MET A 1 223 ? -16.302 2.181 5.925 1.00 93.88 223 MET A C 1
ATOM 1811 O O . MET A 1 223 ? -15.822 2.677 6.944 1.00 93.88 223 MET A O 1
ATOM 1815 N N . ILE A 1 224 ? -16.434 0.869 5.749 1.00 96.88 224 ILE A N 1
ATOM 1816 C CA . ILE A 1 224 ? -15.971 -0.140 6.701 1.00 96.88 224 ILE A CA 1
ATOM 1817 C C . ILE A 1 224 ? -14.929 -1.012 6.010 1.00 96.88 224 ILE A C 1
ATOM 1819 O O . ILE A 1 224 ? -15.165 -1.551 4.932 1.00 96.88 224 ILE A O 1
ATOM 1823 N N . ILE A 1 225 ? -13.775 -1.185 6.643 1.00 98.38 225 ILE A N 1
ATOM 1824 C CA . ILE A 1 225 ? -12.733 -2.096 6.181 1.00 98.38 225 ILE A CA 1
ATOM 1825 C C . ILE A 1 225 ? -13.068 -3.492 6.705 1.00 98.38 225 ILE A C 1
ATOM 1827 O O . ILE A 1 225 ? -12.973 -3.762 7.903 1.00 98.38 225 ILE A O 1
ATOM 1831 N N . ALA A 1 226 ? -13.457 -4.395 5.810 1.00 98.06 226 ALA A N 1
ATOM 1832 C CA . ALA A 1 226 ? -13.675 -5.799 6.143 1.00 98.06 226 ALA A CA 1
ATOM 1833 C C . ALA A 1 226 ? -12.339 -6.543 6.321 1.00 98.06 226 ALA A C 1
ATOM 1835 O O . ALA A 1 226 ? -12.192 -7.359 7.231 1.00 98.06 226 ALA A O 1
ATOM 1836 N N . SER A 1 227 ? -11.340 -6.235 5.486 1.00 98.50 227 SER A N 1
ATOM 1837 C CA . SER A 1 227 ? -10.002 -6.831 5.557 1.00 98.50 227 SER A CA 1
ATOM 1838 C C . SER A 1 227 ? -8.922 -5.825 5.160 1.00 98.50 227 SER A C 1
ATOM 1840 O O . SER A 1 227 ? -9.087 -5.111 4.176 1.00 98.50 227 SER A O 1
ATOM 1842 N N . ASP A 1 228 ? -7.825 -5.782 5.914 1.00 98.75 228 ASP A N 1
ATOM 1843 C CA . ASP A 1 228 ? -6.602 -5.031 5.608 1.00 98.75 228 ASP A CA 1
ATOM 1844 C C . ASP A 1 228 ? -5.393 -5.974 5.689 1.00 98.75 228 ASP A C 1
ATOM 1846 O O . ASP A 1 228 ? -5.068 -6.540 6.742 1.00 98.75 228 ASP A O 1
ATOM 1850 N N . LEU A 1 229 ? -4.752 -6.183 4.543 1.00 98.81 229 LEU A N 1
ATOM 1851 C CA . LEU A 1 229 ? -3.591 -7.044 4.380 1.00 98.81 229 LEU A CA 1
ATOM 1852 C C . LEU A 1 229 ? -2.387 -6.186 4.020 1.00 98.81 229 LEU A C 1
ATOM 1854 O O . LEU A 1 229 ? -2.311 -5.652 2.917 1.00 98.81 229 LEU A O 1
ATOM 1858 N N . LEU A 1 230 ? -1.426 -6.094 4.936 1.00 98.81 230 LEU A N 1
ATOM 1859 C CA . LEU A 1 230 ? -0.186 -5.355 4.730 1.00 98.81 230 LEU A CA 1
ATOM 1860 C C . LEU A 1 230 ? 0.974 -6.321 4.478 1.00 98.81 230 LEU A C 1
ATOM 1862 O O . LEU A 1 230 ? 1.233 -7.221 5.275 1.00 98.81 230 LEU A O 1
ATOM 1866 N N . LEU A 1 231 ? 1.708 -6.106 3.396 1.00 98.12 231 LEU A N 1
ATOM 1867 C CA . LEU A 1 231 ? 2.987 -6.733 3.095 1.00 98.12 231 LEU A CA 1
ATOM 1868 C C . LEU A 1 231 ? 4.084 -5.674 3.147 1.00 98.12 231 LEU A C 1
ATOM 1870 O O . LEU A 1 231 ? 3.996 -4.661 2.462 1.00 98.12 231 LEU A O 1
ATOM 1874 N N . ILE A 1 232 ? 5.129 -5.924 3.931 1.00 96.81 232 ILE A N 1
ATOM 1875 C CA . ILE A 1 232 ? 6.319 -5.069 4.000 1.00 96.81 232 ILE A CA 1
ATOM 1876 C C . ILE A 1 232 ? 7.514 -5.856 3.469 1.00 96.81 232 ILE A C 1
ATOM 1878 O O . ILE A 1 232 ? 7.702 -7.024 3.822 1.00 96.81 232 ILE A O 1
ATOM 1882 N N . LYS A 1 233 ? 8.322 -5.202 2.634 1.00 93.56 233 LYS A N 1
ATOM 1883 C CA . LYS A 1 233 ? 9.498 -5.776 1.975 1.00 93.56 233 LYS A CA 1
ATOM 1884 C C . LYS A 1 233 ? 10.640 -4.753 1.889 1.00 93.56 233 LYS A C 1
ATOM 1886 O O . LYS A 1 233 ? 10.405 -3.558 2.117 1.00 93.56 233 LYS A O 1
ATOM 1891 N N . PRO A 1 234 ? 11.892 -5.183 1.626 1.00 91.88 234 PRO A N 1
ATOM 1892 C CA . PRO A 1 234 ? 12.979 -4.255 1.340 1.00 91.88 234 PRO A CA 1
ATOM 1893 C C . PRO A 1 234 ? 12.568 -3.248 0.270 1.00 91.88 234 PRO A C 1
ATOM 1895 O O . PRO A 1 234 ? 11.793 -3.584 -0.627 1.00 91.88 234 PRO A O 1
ATOM 1898 N N . TYR A 1 235 ? 13.102 -2.031 0.348 1.00 91.62 235 TYR A N 1
ATOM 1899 C CA . TYR A 1 235 ? 12.889 -1.049 -0.708 1.00 91.62 235 TYR A CA 1
ATOM 1900 C C . TYR A 1 235 ? 13.316 -1.626 -2.069 1.00 91.62 235 TYR A C 1
ATOM 1902 O O . TYR A 1 235 ? 14.442 -2.107 -2.218 1.00 91.62 235 TYR A O 1
ATOM 1910 N N . ALA A 1 236 ? 12.401 -1.610 -3.038 1.00 88.38 236 ALA A N 1
ATOM 1911 C CA . ALA A 1 236 ? 12.564 -2.285 -4.327 1.00 88.38 236 ALA A CA 1
ATOM 1912 C C . ALA A 1 236 ? 12.513 -1.347 -5.543 1.00 88.38 236 ALA A C 1
ATOM 1914 O O . ALA A 1 236 ? 12.631 -1.833 -6.666 1.00 88.38 236 ALA A O 1
ATOM 1915 N N . GLY A 1 237 ? 12.366 -0.037 -5.322 1.00 88.88 237 GLY A N 1
ATOM 1916 C CA . GLY A 1 237 ? 12.136 0.934 -6.391 1.00 88.88 237 GLY A CA 1
ATOM 1917 C C . GLY A 1 237 ? 10.695 0.933 -6.915 1.00 88.88 237 GLY A C 1
ATOM 1918 O O . GLY A 1 237 ? 9.810 0.289 -6.350 1.00 88.88 237 GLY A O 1
ATOM 1919 N N . TYR A 1 238 ? 10.463 1.699 -7.981 1.00 89.81 238 TYR A N 1
ATOM 1920 C CA . TYR A 1 238 ? 9.153 1.933 -8.619 1.00 89.81 238 TYR A CA 1
ATOM 1921 C C . TYR A 1 238 ? 9.220 1.823 -10.158 1.00 89.81 238 TYR A C 1
ATOM 1923 O O . TYR A 1 238 ? 8.306 2.204 -10.891 1.00 89.81 238 TYR A O 1
ATOM 1931 N N . GLU A 1 239 ? 10.327 1.305 -10.688 1.00 87.06 239 GLU A N 1
ATOM 1932 C CA . GLU A 1 239 ? 10.638 1.264 -12.119 1.00 87.06 239 GLU A CA 1
ATOM 1933 C C . GLU A 1 239 ? 9.758 0.273 -12.884 1.00 87.06 239 GLU A C 1
ATOM 1935 O O . GLU A 1 239 ? 9.622 0.388 -14.105 1.00 87.06 239 GLU A O 1
ATOM 1940 N N . SER A 1 240 ? 9.157 -0.693 -12.179 1.00 87.38 240 SER A N 1
ATOM 1941 C CA . SER A 1 240 ? 8.218 -1.653 -12.756 1.00 87.38 240 SER A CA 1
ATOM 1942 C C . SER A 1 240 ? 7.089 -0.925 -13.472 1.00 87.38 240 SER A C 1
ATOM 1944 O O . SER A 1 240 ? 6.873 -1.216 -14.645 1.00 87.38 240 SER A O 1
ATOM 1946 N N . TRP A 1 241 ? 6.431 0.041 -12.823 1.00 88.75 241 TRP A N 1
ATOM 1947 C CA . TRP A 1 241 ? 5.312 0.813 -13.385 1.00 88.75 241 TRP A CA 1
ATOM 1948 C C . TRP A 1 241 ? 5.699 2.210 -13.893 1.00 88.75 241 TRP A C 1
ATOM 1950 O O . TRP A 1 241 ? 4.895 2.866 -14.552 1.00 88.75 241 TRP A O 1
ATOM 1960 N N . ASN A 1 242 ? 6.935 2.660 -13.656 1.00 77.81 242 ASN A N 1
ATOM 1961 C CA . ASN A 1 242 ? 7.463 3.923 -14.178 1.00 77.81 242 ASN A CA 1
ATOM 1962 C C . ASN A 1 242 ? 8.558 3.677 -15.232 1.00 77.81 242 ASN A C 1
ATOM 1964 O O . ASN A 1 242 ? 9.731 4.008 -15.059 1.00 77.81 242 ASN A O 1
ATOM 1968 N N . SER A 1 243 ? 8.182 3.056 -16.351 1.00 60.50 243 SER A N 1
ATOM 1969 C CA . SER A 1 243 ? 9.120 2.622 -17.399 1.00 60.50 243 SER A CA 1
ATOM 1970 C C . SER A 1 243 ? 9.563 3.726 -18.372 1.00 60.50 243 SER A C 1
ATOM 1972 O O . SER A 1 243 ? 10.026 3.409 -19.471 1.00 60.50 243 SER A O 1
ATOM 1974 N N . LYS A 1 244 ? 9.497 5.015 -17.990 1.00 56.56 244 LYS A N 1
ATOM 1975 C CA . LYS A 1 244 ? 9.958 6.136 -18.842 1.00 56.56 244 LYS A CA 1
ATOM 1976 C C . LYS A 1 244 ? 11.416 5.988 -19.331 1.00 56.56 244 LYS A C 1
ATOM 1978 O O . LYS A 1 244 ? 11.797 6.659 -20.280 1.00 56.56 244 LYS A O 1
ATOM 1983 N N . ASN A 1 245 ? 12.201 5.072 -18.755 1.00 44.81 245 ASN A N 1
ATOM 1984 C CA . ASN A 1 245 ? 13.614 4.854 -19.075 1.00 44.81 245 ASN A CA 1
ATOM 1985 C C . ASN A 1 245 ? 13.951 3.627 -19.950 1.00 44.81 245 ASN A C 1
ATOM 1987 O O . ASN A 1 245 ? 15.130 3.399 -20.196 1.00 44.81 245 ASN A O 1
ATOM 1991 N N . ILE A 1 246 ? 12.991 2.824 -20.433 1.00 48.41 246 ILE A N 1
ATOM 1992 C CA . ILE A 1 246 ? 13.341 1.588 -21.181 1.00 48.41 246 ILE A CA 1
ATOM 1993 C C . ILE A 1 246 ? 13.348 1.783 -22.714 1.00 48.41 246 ILE A C 1
ATOM 1995 O O . ILE A 1 246 ? 14.003 1.014 -23.413 1.00 48.41 246 ILE A O 1
ATOM 1999 N N . ASN A 1 247 ? 12.725 2.846 -23.248 1.00 38.94 247 ASN A N 1
ATOM 2000 C CA . ASN A 1 247 ? 12.481 2.986 -24.695 1.00 38.94 247 ASN A CA 1
ATOM 2001 C C . ASN A 1 247 ? 13.021 4.267 -25.372 1.00 38.94 247 ASN A C 1
ATOM 2003 O O . ASN A 1 247 ? 12.525 4.621 -26.436 1.00 38.94 247 ASN A O 1
ATOM 2007 N N . ASN A 1 248 ? 14.069 4.922 -24.854 1.00 30.94 248 ASN A N 1
ATOM 2008 C CA . ASN A 1 248 ? 14.771 5.977 -25.612 1.00 30.94 248 ASN A CA 1
ATOM 2009 C C . ASN A 1 248 ? 16.149 5.517 -26.136 1.00 30.94 248 ASN A C 1
ATOM 2011 O O . ASN A 1 248 ? 17.174 5.925 -25.595 1.00 30.94 248 ASN A O 1
ATOM 2015 N N . PRO A 1 249 ? 16.237 4.738 -27.232 1.00 37.47 249 PRO A N 1
ATOM 2016 C CA . PRO A 1 249 ? 17.472 4.587 -27.999 1.00 37.47 249 PRO A CA 1
ATOM 2017 C C . PRO A 1 249 ? 17.654 5.745 -29.003 1.00 37.47 249 PRO A C 1
ATOM 2019 O O . PRO A 1 249 ? 17.925 5.519 -30.177 1.00 37.47 249 PRO A O 1
ATOM 2022 N N . LYS A 1 250 ? 17.487 6.996 -28.556 1.00 38.75 250 LYS A N 1
ATOM 2023 C CA . LYS A 1 250 ? 17.847 8.200 -29.327 1.00 38.75 250 LYS A CA 1
ATOM 2024 C C . LYS A 1 250 ? 18.516 9.238 -28.426 1.00 38.75 250 LYS A C 1
ATOM 2026 O O . LYS A 1 250 ? 18.020 10.341 -28.241 1.00 38.75 250 LYS A O 1
ATOM 2031 N N . GLN A 1 251 ? 19.655 8.872 -27.849 1.00 33.88 251 GLN A N 1
ATOM 2032 C CA . GLN A 1 251 ? 20.727 9.848 -27.673 1.00 33.88 251 GLN A CA 1
ATOM 2033 C C . GLN A 1 251 ? 21.681 9.634 -28.843 1.00 33.88 251 GLN A C 1
ATOM 2035 O O . GLN A 1 251 ? 22.612 8.835 -28.776 1.00 33.88 251 GLN A O 1
ATOM 2040 N N . GLU A 1 252 ? 21.379 10.294 -29.959 1.00 36.31 252 GLU A N 1
ATOM 2041 C CA . GLU A 1 252 ? 22.364 10.493 -31.013 1.00 36.31 252 GLU A CA 1
ATOM 2042 C C . GLU A 1 252 ? 23.479 11.355 -30.419 1.00 36.31 252 GLU A C 1
ATOM 2044 O O . GLU A 1 252 ? 23.293 12.534 -30.119 1.00 36.31 252 GLU A O 1
ATOM 2049 N N . VAL A 1 253 ? 24.642 10.743 -30.211 1.00 34.16 253 VAL A N 1
ATOM 2050 C CA . VAL A 1 253 ? 25.895 11.476 -30.063 1.00 34.16 253 VAL A CA 1
ATOM 2051 C C . VAL A 1 253 ? 26.142 12.146 -31.414 1.00 34.16 253 VAL A C 1
ATOM 2053 O O . VAL A 1 253 ? 26.636 11.514 -32.345 1.00 34.16 253 VAL A O 1
ATOM 2056 N N . GLN A 1 254 ? 25.738 13.409 -31.553 1.00 32.06 254 GLN A N 1
ATOM 2057 C CA . GLN A 1 254 ? 26.110 14.230 -32.701 1.00 32.06 254 GLN A CA 1
ATOM 2058 C C . GLN A 1 254 ? 27.614 14.510 -32.626 1.00 32.06 254 GLN A C 1
ATOM 2060 O O . GLN A 1 254 ? 28.066 15.429 -31.945 1.00 32.06 254 GLN A O 1
ATOM 2065 N N . ALA A 1 255 ? 28.401 13.698 -33.331 1.00 33.28 255 ALA A N 1
ATOM 2066 C CA . ALA A 1 255 ? 29.750 14.072 -33.718 1.00 33.28 255 ALA A CA 1
ATOM 2067 C C . ALA A 1 255 ? 29.642 15.203 -34.754 1.00 33.28 255 ALA A C 1
ATOM 2069 O O . ALA A 1 255 ? 29.163 14.998 -35.869 1.00 33.28 255 ALA A O 1
ATOM 2070 N N . GLN A 1 256 ? 30.045 16.410 -34.357 1.00 29.31 256 GLN A N 1
ATOM 2071 C CA . GLN A 1 256 ? 30.138 17.572 -35.235 1.00 29.31 256 GLN A CA 1
ATOM 2072 C C . GLN A 1 256 ? 31.203 17.327 -36.312 1.00 29.31 256 GLN A C 1
ATOM 2074 O O . GLN A 1 256 ? 32.398 17.316 -36.025 1.00 29.31 256 GLN A O 1
ATOM 2079 N N . LEU A 1 257 ? 30.768 17.189 -37.562 1.00 29.05 257 LEU A N 1
ATOM 2080 C CA . LEU A 1 257 ? 31.589 17.466 -38.737 1.00 29.05 257 LEU A CA 1
ATOM 2081 C C . LEU A 1 257 ? 30.900 18.585 -39.512 1.00 29.05 257 LEU A C 1
ATOM 2083 O O . LEU A 1 257 ? 29.846 18.398 -40.113 1.00 29.05 257 LEU A O 1
ATOM 2087 N N . ASN A 1 258 ? 31.498 19.768 -39.418 1.00 31.84 258 ASN A N 1
ATOM 2088 C CA . ASN A 1 258 ? 31.115 20.970 -40.143 1.00 31.84 258 ASN A CA 1
ATOM 2089 C C . ASN A 1 258 ? 31.594 20.846 -41.600 1.00 31.84 258 ASN A C 1
ATOM 2091 O O . ASN A 1 258 ? 32.760 20.503 -41.819 1.00 31.84 258 ASN A O 1
ATOM 2095 N N . PRO A 1 259 ? 30.745 21.143 -42.593 1.00 34.00 259 PRO A N 1
ATOM 2096 C CA . PRO A 1 259 ? 31.183 22.082 -43.628 1.00 34.00 259 PRO A CA 1
ATOM 2097 C C . PRO A 1 259 ? 30.142 23.167 -43.948 1.00 34.00 259 PRO A C 1
ATOM 2099 O O . PRO A 1 259 ? 28.935 22.959 -43.882 1.00 34.00 259 PRO A O 1
ATOM 2102 N N . GLN A 1 260 ? 30.683 24.331 -44.298 1.00 29.83 260 GLN A N 1
ATOM 2103 C CA . GLN A 1 260 ? 30.039 25.621 -44.543 1.00 29.83 260 GLN A CA 1
ATOM 2104 C C . GLN A 1 260 ? 29.000 25.624 -45.683 1.00 29.83 260 GLN A C 1
ATOM 2106 O O . GLN A 1 260 ? 29.161 24.938 -46.691 1.00 29.83 260 GLN A O 1
ATOM 2111 N N . GLU A 1 261 ? 27.984 26.482 -45.531 1.00 27.84 261 GLU A N 1
ATOM 2112 C CA . GLU A 1 261 ? 27.027 26.894 -46.573 1.00 27.84 261 GLU A CA 1
ATOM 2113 C C . GLU A 1 261 ? 27.707 27.622 -47.748 1.00 27.84 261 GLU A C 1
ATOM 2115 O O . GLU A 1 261 ? 28.765 28.239 -47.581 1.00 27.84 261 GLU A O 1
ATOM 2120 N N . PRO A 1 262 ? 27.052 27.644 -48.925 1.00 29.80 262 PRO A N 1
ATOM 2121 C CA . PRO A 1 262 ? 26.387 28.897 -49.303 1.00 29.80 262 PRO A CA 1
ATOM 2122 C C . PRO A 1 262 ? 24.982 28.747 -49.932 1.00 29.80 262 PRO A C 1
ATOM 2124 O O . PRO A 1 262 ? 24.765 27.973 -50.855 1.00 29.80 262 PRO A O 1
ATOM 2127 N N . GLN A 1 263 ? 24.072 29.579 -49.412 1.00 25.72 263 GLN A N 1
ATOM 2128 C CA . GLN A 1 263 ? 22.955 30.335 -50.014 1.00 25.72 263 GLN A CA 1
ATOM 2129 C C . GLN A 1 263 ? 22.037 29.767 -51.134 1.00 25.72 263 GLN A C 1
ATOM 2131 O O . GLN A 1 263 ? 22.439 29.370 -52.220 1.00 25.72 263 GLN A O 1
ATOM 2136 N N . GLN A 1 264 ? 20.742 29.915 -50.813 1.00 27.75 264 GLN A N 1
ATOM 2137 C CA . GLN A 1 264 ? 19.456 29.837 -51.531 1.00 27.75 264 GLN A CA 1
ATOM 2138 C C . GLN A 1 264 ? 19.398 30.010 -53.063 1.00 27.75 264 GLN A C 1
ATOM 2140 O O . GLN A 1 264 ? 19.824 31.034 -53.586 1.00 27.75 264 GLN A O 1
ATOM 2145 N N . ILE A 1 265 ? 18.602 29.141 -53.717 1.00 25.31 265 ILE A N 1
ATOM 2146 C CA . ILE A 1 265 ? 17.667 29.508 -54.804 1.00 25.31 265 ILE A CA 1
ATOM 2147 C C . ILE A 1 265 ? 16.347 28.726 -54.634 1.00 25.31 265 ILE A C 1
ATOM 2149 O O . ILE A 1 265 ? 16.340 27.522 -54.396 1.00 25.31 265 ILE A O 1
ATOM 2153 N N . ASN A 1 266 ? 15.235 29.451 -54.752 1.00 28.30 266 ASN A N 1
ATOM 2154 C CA . ASN A 1 266 ? 13.838 29.030 -54.627 1.00 28.30 266 ASN A CA 1
ATOM 2155 C C . ASN A 1 266 ? 13.220 28.816 -56.021 1.00 28.30 266 ASN A C 1
ATOM 2157 O O . ASN A 1 266 ? 13.240 29.778 -56.782 1.00 28.30 266 ASN A O 1
ATOM 2161 N N . ILE A 1 267 ? 12.633 27.646 -56.341 1.00 28.22 267 ILE A N 1
ATOM 2162 C CA . ILE A 1 267 ? 11.605 27.515 -57.401 1.00 28.22 267 ILE A CA 1
ATOM 2163 C C . ILE A 1 267 ? 10.581 26.399 -57.073 1.00 28.22 267 ILE A C 1
ATOM 2165 O O . ILE A 1 267 ? 10.912 25.219 -57.015 1.00 28.22 267 ILE A O 1
ATOM 2169 N N . ASN A 1 268 ? 9.332 26.839 -56.889 1.00 27.00 268 ASN A N 1
ATOM 2170 C CA . ASN A 1 268 ? 8.005 26.217 -57.049 1.00 27.00 268 ASN A CA 1
ATOM 2171 C C . ASN A 1 268 ? 7.870 24.724 -57.431 1.00 27.00 268 ASN A C 1
ATOM 2173 O O . ASN A 1 268 ? 8.171 24.334 -58.556 1.00 27.00 268 ASN A O 1
ATOM 2177 N N . ASN A 1 269 ? 7.171 23.960 -56.577 1.00 30.16 269 ASN A N 1
ATOM 2178 C CA . ASN A 1 269 ? 6.505 22.701 -56.938 1.00 30.16 269 ASN A CA 1
ATOM 2179 C C . ASN A 1 269 ? 4.981 22.905 -57.050 1.00 30.16 269 ASN A C 1
ATOM 2181 O O . ASN A 1 269 ? 4.302 23.107 -56.045 1.00 30.16 269 ASN A O 1
ATOM 2185 N N . GLN A 1 270 ? 4.439 22.789 -58.266 1.00 32.06 270 GLN A N 1
ATOM 2186 C CA . GLN A 1 270 ? 3.047 22.388 -58.496 1.00 32.06 270 GLN A CA 1
ATOM 2187 C C . GLN A 1 270 ? 3.026 20.872 -58.723 1.00 32.06 270 GLN A C 1
ATOM 2189 O O . GLN A 1 270 ? 3.667 20.389 -59.654 1.00 32.06 270 GLN A O 1
ATOM 2194 N N . VAL A 1 271 ? 2.275 20.122 -57.912 1.00 32.12 271 VAL A N 1
ATOM 2195 C CA . VAL A 1 271 ? 1.937 18.719 -58.199 1.00 32.12 271 VAL A CA 1
ATOM 2196 C C . VAL A 1 271 ? 0.432 18.531 -58.007 1.00 32.12 271 VAL A C 1
ATOM 2198 O O . VAL A 1 271 ? -0.115 18.809 -56.942 1.00 32.12 271 VAL A O 1
ATOM 2201 N N . LEU A 1 272 ? -0.220 18.106 -59.091 1.00 32.12 272 LEU A N 1
ATOM 2202 C CA . LEU A 1 272 ? -1.635 17.739 -59.207 1.00 32.12 272 LEU A CA 1
ATOM 2203 C C . LEU A 1 272 ? -1.996 16.514 -58.335 1.00 32.12 272 LEU A C 1
ATOM 2205 O O . LEU A 1 272 ? -1.142 15.649 -58.133 1.00 32.12 272 LEU A O 1
ATOM 2209 N N . PRO A 1 273 ? -3.256 16.371 -57.879 1.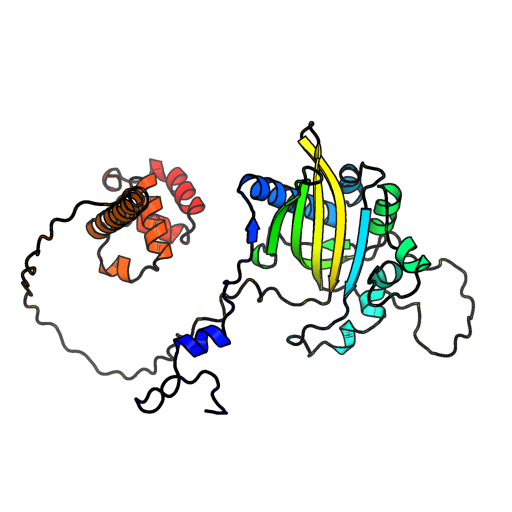00 35.97 273 PRO A N 1
ATOM 2210 C CA . PRO A 1 273 ? -3.721 15.170 -57.185 1.00 35.97 273 PRO A CA 1
ATOM 2211 C C . PRO A 1 273 ? -4.088 14.037 -58.172 1.00 35.97 273 PRO A C 1
ATOM 2213 O O . PRO A 1 273 ? -4.521 14.325 -59.291 1.00 35.97 273 PRO A O 1
ATOM 2216 N N . PRO A 1 274 ? -3.968 12.747 -57.789 1.00 37.84 274 PRO A N 1
ATOM 2217 C CA . PRO A 1 274 ? -4.446 11.630 -58.604 1.00 37.84 274 PRO A CA 1
ATOM 2218 C C . PRO A 1 274 ? -5.970 11.414 -58.450 1.00 37.84 274 PRO A C 1
ATOM 2220 O O . PRO A 1 274 ? -6.554 11.826 -57.444 1.00 37.84 274 PRO A O 1
ATOM 2223 N N . PRO A 1 275 ? -6.637 10.773 -59.433 1.00 37.22 275 PRO A N 1
ATOM 2224 C CA . PRO A 1 275 ? -8.093 10.678 -59.488 1.00 37.22 275 PRO A CA 1
ATOM 2225 C C . PRO A 1 275 ? -8.663 9.586 -58.572 1.00 37.22 275 PRO A C 1
ATOM 2227 O O . PRO A 1 275 ? -8.063 8.533 -58.359 1.00 37.22 275 PRO A O 1
ATOM 2230 N N . ALA A 1 276 ? -9.871 9.844 -58.069 1.00 31.83 276 ALA A N 1
ATOM 2231 C CA . ALA A 1 276 ? -10.677 8.920 -57.283 1.00 31.83 276 ALA A CA 1
ATOM 2232 C C . ALA A 1 276 ? -11.256 7.791 -58.155 1.00 31.83 276 ALA A C 1
ATOM 2234 O O . ALA A 1 276 ? -11.893 8.054 -59.175 1.00 31.83 276 ALA A O 1
ATOM 2235 N N . ILE A 1 277 ? -11.102 6.540 -57.714 1.00 34.28 277 ILE A N 1
ATOM 2236 C CA . ILE A 1 277 ? -11.882 5.406 -58.224 1.00 34.28 277 ILE A CA 1
ATOM 2237 C C . ILE A 1 277 ? -13.048 5.191 -57.260 1.00 34.28 277 ILE A C 1
ATOM 2239 O O . ILE A 1 277 ? -12.859 4.819 -56.103 1.00 34.28 277 ILE A O 1
ATOM 2243 N N . ALA A 1 278 ? -14.257 5.454 -57.750 1.00 33.97 278 ALA A N 1
ATOM 2244 C CA . ALA A 1 278 ? -15.499 5.122 -57.075 1.00 33.97 278 ALA A CA 1
ATOM 2245 C C . ALA A 1 278 ? -15.744 3.608 -57.164 1.00 33.97 278 ALA A C 1
ATOM 2247 O O . ALA A 1 278 ? -15.803 3.055 -58.261 1.00 33.97 278 ALA A O 1
ATOM 2248 N N . VAL A 1 279 ? -15.934 2.947 -56.021 1.00 32.53 279 VAL A N 1
ATOM 2249 C CA . VAL A 1 279 ? -16.535 1.609 -55.970 1.00 32.53 279 VAL A CA 1
ATOM 2250 C C . VAL A 1 279 ? -17.756 1.678 -55.065 1.00 32.53 279 VAL A C 1
ATOM 2252 O O . VAL A 1 279 ? -17.667 1.928 -53.866 1.00 32.53 279 VAL A O 1
ATOM 2255 N N . THR A 1 280 ? -18.912 1.493 -55.689 1.00 34.22 280 THR A N 1
ATOM 2256 C CA . THR A 1 280 ? -20.231 1.370 -55.077 1.00 34.22 280 THR A CA 1
ATOM 2257 C C . THR A 1 280 ? -20.383 -0.006 -54.428 1.00 34.22 280 THR A C 1
ATOM 2259 O O . THR A 1 280 ? -20.309 -1.019 -55.122 1.00 34.22 280 THR A O 1
ATOM 2262 N N . GLY A 1 281 ? -20.646 -0.054 -53.122 1.00 34.56 281 GLY A N 1
ATOM 2263 C CA . GLY A 1 281 ? -21.015 -1.278 -52.408 1.00 34.56 281 GLY A CA 1
ATOM 2264 C C . GLY A 1 281 ? -21.710 -0.957 -51.084 1.00 34.56 281 GLY A C 1
ATOM 2265 O O . GLY A 1 281 ? -21.172 -0.236 -50.251 1.00 34.56 281 GLY A O 1
ATOM 2266 N N . THR A 1 282 ? -22.934 -1.451 -50.920 1.00 39.53 282 THR A N 1
ATOM 2267 C CA . THR A 1 282 ? -23.827 -1.272 -49.760 1.00 39.53 282 THR A CA 1
ATOM 2268 C C . THR A 1 282 ? -23.310 -1.967 -48.481 1.00 39.53 282 THR A C 1
ATOM 2270 O O . THR A 1 282 ? -22.700 -3.030 -48.597 1.00 39.53 282 THR A O 1
ATOM 2273 N N . PRO A 1 283 ? -23.565 -1.432 -47.263 1.00 41.69 283 PRO A N 1
ATOM 2274 C CA . PRO A 1 283 ? -22.906 -1.869 -46.022 1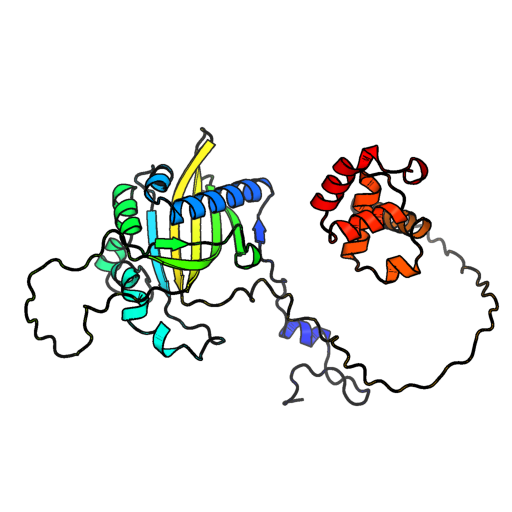.00 41.69 283 PRO A CA 1
ATOM 2275 C C . PRO A 1 283 ? -23.691 -2.943 -45.230 1.00 41.69 283 PRO A C 1
ATOM 2277 O O . PRO A 1 283 ? -24.920 -2.967 -45.306 1.00 41.69 283 PRO A O 1
ATOM 2280 N N . PRO A 1 284 ? -23.033 -3.770 -44.388 1.00 41.34 284 PRO A N 1
ATOM 2281 C CA . PRO A 1 284 ? -23.690 -4.512 -43.313 1.00 41.34 284 PRO A CA 1
ATOM 2282 C C . PRO A 1 284 ? -23.770 -3.674 -42.011 1.00 41.34 284 PRO A C 1
ATOM 2284 O O . PRO A 1 284 ? -22.890 -2.847 -41.749 1.00 41.34 284 PRO A O 1
ATOM 2287 N N . PRO A 1 285 ? -24.800 -3.859 -41.163 1.00 46.75 285 PRO A N 1
ATOM 2288 C CA . PRO A 1 285 ? -25.035 -3.010 -39.998 1.00 46.75 285 PRO A CA 1
ATOM 2289 C C . PRO A 1 285 ? -24.159 -3.438 -38.813 1.00 46.75 285 PRO A C 1
ATOM 2291 O O . PRO A 1 285 ? -24.261 -4.555 -38.316 1.00 46.75 285 PRO A O 1
ATOM 2294 N N . GLY A 1 286 ? -23.290 -2.530 -38.364 1.00 46.91 286 GLY A N 1
ATOM 2295 C CA . GLY A 1 286 ? -22.417 -2.724 -37.197 1.00 46.91 286 GLY A CA 1
ATOM 2296 C C . GLY A 1 286 ? -21.259 -1.724 -37.082 1.00 46.91 286 GLY A C 1
ATOM 2297 O O . GLY A 1 286 ? -20.668 -1.594 -36.018 1.00 46.91 286 GLY A O 1
ATOM 2298 N N . GLN A 1 287 ? -20.949 -0.973 -38.146 1.00 44.66 287 GLN A N 1
ATOM 2299 C CA . GLN A 1 287 ? -19.782 -0.073 -38.201 1.00 44.66 287 GLN A CA 1
ATOM 2300 C C . GLN A 1 287 ? -20.102 1.433 -38.120 1.00 44.66 287 GLN A C 1
ATOM 2302 O O . GLN A 1 287 ? -19.205 2.262 -38.267 1.00 44.66 287 GLN A O 1
ATOM 2307 N N . GLN A 1 288 ? -21.349 1.827 -37.844 1.00 43.41 288 GLN A N 1
ATOM 2308 C CA . GLN A 1 288 ? -21.729 3.249 -37.866 1.00 43.41 288 GLN A CA 1
ATOM 2309 C C . GLN A 1 288 ? -21.204 4.072 -36.672 1.00 43.41 288 GLN A C 1
ATOM 2311 O O . GLN A 1 288 ? -21.088 5.287 -36.795 1.00 43.41 288 GLN A O 1
ATOM 2316 N N . GLN A 1 289 ? -20.804 3.451 -35.554 1.00 48.88 289 GLN A N 1
ATOM 2317 C CA . GLN A 1 289 ? -20.257 4.195 -34.404 1.00 48.88 289 GLN A CA 1
ATOM 2318 C C . GLN A 1 289 ? -18.732 4.407 -34.453 1.00 48.88 289 GLN A C 1
ATOM 2320 O O . GLN A 1 289 ? -18.245 5.398 -33.914 1.00 48.88 289 GLN A O 1
ATOM 2325 N N . GLN A 1 290 ? -17.963 3.553 -35.144 1.00 45.12 290 GLN A N 1
ATOM 2326 C CA . GLN A 1 290 ? -16.504 3.729 -35.265 1.00 45.12 290 GLN A CA 1
ATOM 2327 C C . GLN A 1 290 ? -16.096 4.711 -36.376 1.00 45.12 290 GLN A C 1
ATOM 2329 O O . GLN A 1 290 ? -15.077 5.388 -36.241 1.00 45.12 290 GLN A O 1
ATOM 2334 N N . GLN A 1 291 ? -16.901 4.869 -37.435 1.00 46.22 291 GLN A N 1
ATOM 2335 C CA . GLN A 1 291 ? -16.608 5.845 -38.496 1.00 46.22 291 GLN A CA 1
ATOM 2336 C C . GLN A 1 291 ? -16.847 7.304 -38.069 1.00 46.22 291 GLN A C 1
ATOM 2338 O O . GLN A 1 291 ? -16.115 8.185 -38.521 1.00 46.22 291 GLN A O 1
ATOM 2343 N N . GLN A 1 292 ? -17.786 7.578 -37.153 1.00 50.22 292 GLN A N 1
ATOM 2344 C CA . GLN A 1 292 ? -18.017 8.947 -36.664 1.00 50.22 292 GLN A CA 1
ATOM 2345 C C . GLN A 1 292 ? -16.863 9.473 -35.792 1.00 50.22 292 GLN A C 1
ATOM 2347 O O . GLN A 1 292 ? -16.486 10.635 -35.930 1.00 50.22 292 GLN A O 1
ATOM 2352 N N . GLN A 1 293 ? -16.230 8.634 -34.960 1.00 51.38 293 GLN A N 1
ATOM 2353 C CA . GLN A 1 293 ? -15.084 9.067 -34.142 1.00 51.38 293 GLN A CA 1
ATOM 2354 C C . GLN A 1 293 ? -13.806 9.298 -34.968 1.00 51.38 293 GLN A C 1
ATOM 2356 O O . GLN A 1 293 ? -13.050 10.225 -34.671 1.00 51.38 293 GLN A O 1
ATOM 2361 N N . GLN A 1 294 ? -13.577 8.521 -36.036 1.00 49.53 294 GLN A N 1
ATOM 2362 C CA . GLN A 1 294 ? -12.434 8.748 -36.935 1.00 49.53 294 GLN A CA 1
ATOM 2363 C C . GLN A 1 294 ? -12.607 10.003 -37.806 1.00 49.53 294 GLN A C 1
ATOM 2365 O O . GLN A 1 294 ? -11.637 10.738 -37.998 1.00 49.53 294 GLN A O 1
ATOM 2370 N N . GLN A 1 295 ? -13.829 10.317 -38.261 1.00 50.81 295 GLN A N 1
ATOM 2371 C CA . GLN A 1 295 ? -14.095 11.573 -38.980 1.00 50.81 295 GLN A CA 1
ATOM 2372 C C . GLN A 1 295 ? -13.907 12.811 -38.086 1.00 50.81 295 GLN A C 1
ATOM 2374 O O . GLN A 1 295 ? -13.359 13.816 -38.541 1.00 50.81 295 GLN A O 1
ATOM 2379 N N . GLN A 1 296 ? -14.270 12.732 -36.800 1.00 56.34 296 GLN A N 1
ATOM 2380 C CA . GLN A 1 296 ? -14.106 13.846 -35.858 1.00 56.34 296 GLN A CA 1
ATOM 2381 C C . GLN A 1 296 ? -12.626 14.125 -35.527 1.00 56.34 296 GLN A C 1
ATOM 2383 O O . GLN A 1 296 ? -12.221 15.284 -35.420 1.00 56.34 296 GLN A O 1
ATOM 2388 N N . GLN A 1 297 ? -11.786 13.084 -35.435 1.00 55.25 297 GLN A N 1
ATOM 2389 C CA . GLN A 1 297 ? -10.334 13.248 -35.261 1.00 55.25 297 GLN A CA 1
ATOM 2390 C C . GLN A 1 297 ? -9.645 13.825 -36.510 1.00 55.25 297 GLN A C 1
ATOM 2392 O O . GLN A 1 297 ? -8.739 14.651 -36.366 1.00 55.25 297 GLN A O 1
ATOM 2397 N N . GLN A 1 298 ? -10.087 13.453 -37.719 1.00 53.28 298 GLN A N 1
ATOM 2398 C CA . GLN A 1 298 ? -9.572 14.027 -38.972 1.00 53.28 298 GLN A CA 1
ATOM 2399 C C . GLN A 1 298 ? -9.978 15.500 -39.159 1.00 53.28 298 GLN A C 1
ATOM 2401 O O . GLN A 1 298 ? -9.151 16.313 -39.568 1.00 53.28 298 GLN A O 1
ATOM 2406 N N . GLN A 1 299 ? -11.204 15.890 -38.785 1.00 56.62 299 GLN A N 1
ATOM 2407 C CA . GLN A 1 299 ? -11.613 17.304 -38.802 1.00 56.62 299 GLN A CA 1
ATOM 2408 C C . GLN A 1 299 ? -10.836 18.155 -37.786 1.00 56.62 299 GLN A C 1
ATOM 2410 O O . GLN A 1 299 ? -10.396 19.256 -38.123 1.00 56.62 299 GLN A O 1
ATOM 2415 N N . ARG A 1 300 ? -10.595 17.641 -36.568 1.00 59.31 300 ARG A N 1
ATOM 2416 C CA . ARG A 1 300 ? -9.773 18.333 -35.554 1.00 59.31 300 ARG A CA 1
ATOM 2417 C C . ARG A 1 300 ? -8.342 18.569 -36.035 1.00 59.31 300 ARG A C 1
ATOM 2419 O O . ARG A 1 300 ? -7.790 19.637 -35.801 1.00 59.31 300 ARG A O 1
ATOM 2426 N N . SER A 1 301 ? -7.746 17.597 -36.724 1.00 55.81 301 SER A N 1
ATOM 2427 C CA . SER A 1 301 ? -6.379 17.733 -37.243 1.00 55.81 301 SER A CA 1
ATOM 2428 C C . SER A 1 301 ? -6.281 18.709 -38.426 1.00 55.81 301 SER A C 1
ATOM 2430 O O . SER A 1 301 ? -5.286 19.426 -38.513 1.00 55.81 301 SER A O 1
ATOM 2432 N N . MET A 1 302 ? -7.322 18.839 -39.263 1.00 57.06 302 MET A N 1
ATOM 2433 C CA . MET A 1 302 ? -7.378 19.879 -40.308 1.00 57.06 302 MET A CA 1
ATOM 2434 C C . MET A 1 302 ? -7.504 21.304 -39.748 1.00 57.06 302 MET A C 1
ATOM 2436 O O . MET A 1 302 ? -6.863 22.215 -40.271 1.00 57.06 302 MET A O 1
ATOM 2440 N N . LEU A 1 303 ? -8.295 21.511 -38.686 1.00 59.69 303 LEU A N 1
ATOM 2441 C CA . LEU A 1 303 ? -8.461 22.834 -38.062 1.00 59.69 303 LEU A CA 1
ATOM 2442 C C . LEU A 1 303 ? -7.159 23.349 -37.430 1.00 59.69 303 LEU A C 1
ATOM 2444 O O . LEU A 1 303 ? -6.847 24.530 -37.570 1.00 59.69 303 LEU A O 1
ATOM 2448 N N . LEU A 1 304 ? -6.355 22.473 -36.812 1.00 58.62 304 LEU A N 1
ATOM 2449 C CA . LEU A 1 304 ? -5.047 22.871 -36.273 1.00 58.62 304 LEU A CA 1
ATOM 2450 C C . LEU A 1 304 ? -4.036 23.220 -37.368 1.00 58.62 304 LEU A C 1
ATOM 2452 O O . LEU A 1 304 ? -3.272 24.169 -37.200 1.00 58.62 304 LEU A O 1
ATOM 2456 N N . GLN A 1 305 ? -4.033 22.481 -38.483 1.00 58.41 305 GLN A N 1
ATOM 2457 C CA . GLN A 1 305 ? -3.097 22.713 -39.591 1.00 58.41 305 GLN A CA 1
ATOM 2458 C C . GLN A 1 305 ? -3.359 24.025 -40.346 1.00 58.41 305 GLN A C 1
ATOM 2460 O O . GLN A 1 305 ? -2.443 24.560 -40.963 1.00 58.41 305 GLN A O 1
ATOM 2465 N N . GLN A 1 306 ? -4.579 24.573 -40.293 1.00 59.53 306 GLN A N 1
ATOM 2466 C CA . GLN A 1 306 ? -4.889 25.874 -40.904 1.00 59.53 306 GLN A CA 1
ATOM 2467 C C . GLN A 1 306 ? -4.398 27.078 -40.092 1.00 59.53 306 GLN A C 1
ATOM 2469 O O . GLN A 1 306 ? -4.308 28.173 -40.640 1.00 59.53 306 GLN A O 1
ATOM 2474 N N . GLN A 1 307 ? -4.107 26.907 -38.800 1.00 62.62 307 GLN A N 1
ATOM 2475 C CA . GLN A 1 307 ? -3.902 28.037 -37.883 1.00 62.62 307 GLN A CA 1
ATOM 2476 C C . GLN A 1 307 ? -2.566 28.020 -37.152 1.00 62.62 307 GLN A C 1
ATOM 2478 O O . GLN A 1 307 ? -2.139 29.046 -36.628 1.00 62.62 307 GLN A O 1
ATOM 2483 N N . VAL A 1 308 ? -1.894 26.872 -37.128 1.00 63.03 308 VAL A N 1
ATOM 2484 C CA . VAL A 1 308 ? -0.526 26.742 -36.638 1.00 63.03 308 VAL A CA 1
ATOM 2485 C C . VAL A 1 308 ? 0.335 26.281 -37.812 1.00 63.03 308 VAL A C 1
ATOM 2487 O O . VAL A 1 308 ? 0.039 25.231 -38.386 1.00 63.03 308 VAL A O 1
ATOM 2490 N N . PRO A 1 309 ? 1.397 27.021 -38.183 1.00 70.88 309 PRO A N 1
ATOM 2491 C CA . PRO A 1 309 ? 2.309 26.604 -39.242 1.00 70.88 309 PRO A CA 1
ATOM 2492 C C . PRO A 1 309 ? 2.779 25.154 -39.058 1.00 70.88 309 PRO A C 1
ATOM 2494 O O . PRO A 1 309 ? 3.188 24.754 -37.963 1.00 70.88 309 PRO A O 1
ATOM 2497 N N . ASN A 1 310 ? 2.754 24.365 -40.136 1.00 64.12 310 ASN A N 1
ATOM 2498 C CA . ASN A 1 310 ? 3.112 22.939 -40.112 1.00 64.12 310 ASN A CA 1
ATOM 2499 C C . ASN A 1 310 ? 4.535 22.678 -39.571 1.00 64.12 310 ASN A C 1
ATOM 2501 O O . ASN A 1 310 ? 4.793 21.639 -38.955 1.00 64.12 310 ASN A O 1
ATOM 2505 N N . ASP A 1 311 ? 5.441 23.647 -39.715 1.00 66.62 311 ASP A N 1
ATOM 2506 C CA . ASP A 1 311 ? 6.811 23.600 -39.185 1.00 66.62 311 ASP A CA 1
ATOM 2507 C C . ASP A 1 311 ? 6.873 23.625 -37.649 1.00 66.62 311 ASP A C 1
ATOM 2509 O O . ASP A 1 311 ? 7.851 23.178 -37.049 1.00 66.62 311 ASP A O 1
ATOM 2513 N N . ILE A 1 312 ? 5.834 24.153 -36.997 1.00 68.69 312 ILE A N 1
ATOM 2514 C CA . ILE A 1 312 ? 5.713 24.197 -35.537 1.00 68.69 312 ILE A CA 1
ATOM 2515 C C . ILE A 1 312 ? 5.021 22.927 -35.042 1.00 68.69 312 ILE A C 1
ATOM 2517 O O . ILE A 1 312 ? 5.504 22.301 -34.102 1.00 68.69 312 ILE A O 1
ATOM 2521 N N . LEU A 1 313 ? 3.948 22.491 -35.711 1.00 68.38 313 LEU A N 1
ATOM 2522 C CA . LEU A 1 313 ? 3.249 21.246 -35.370 1.00 68.38 313 LEU A CA 1
ATOM 2523 C C . LEU A 1 313 ? 4.174 20.024 -35.463 1.00 68.38 313 LEU A C 1
ATOM 2525 O O . LEU A 1 313 ? 4.148 19.175 -34.575 1.00 68.38 313 LEU A O 1
ATOM 2529 N N . SER A 1 314 ? 5.040 19.960 -36.477 1.00 71.25 314 SER A N 1
ATOM 2530 C CA . SER A 1 314 ? 5.999 18.856 -36.658 1.00 71.25 314 SER A CA 1
ATOM 2531 C C . SER A 1 314 ? 7.075 18.764 -35.566 1.00 71.25 314 SER A C 1
ATOM 2533 O O . SER A 1 314 ? 7.658 17.696 -35.379 1.00 71.25 314 SER A O 1
ATOM 2535 N N . LYS A 1 315 ? 7.311 19.843 -34.807 1.00 77.19 315 LYS A N 1
ATOM 2536 C CA . LYS A 1 315 ? 8.226 19.868 -33.650 1.00 77.19 315 LYS A CA 1
ATOM 2537 C C . LYS A 1 315 ? 7.549 19.469 -32.337 1.00 77.19 315 LYS A C 1
ATOM 2539 O O . LYS A 1 315 ? 8.240 19.249 -31.344 1.00 77.19 315 LYS A O 1
ATOM 2544 N N . LEU A 1 316 ? 6.219 19.387 -32.319 1.00 79.12 316 LEU A N 1
ATOM 2545 C CA . LEU A 1 316 ? 5.431 19.011 -31.148 1.00 79.12 316 LEU A CA 1
ATOM 2546 C C . LEU A 1 316 ? 5.157 17.508 -31.138 1.00 79.12 316 LEU A C 1
ATOM 2548 O O . LEU A 1 316 ? 4.886 16.899 -32.173 1.00 79.12 316 LEU A O 1
ATOM 2552 N N . SER A 1 317 ? 5.179 16.905 -29.950 1.00 83.94 317 SER A N 1
ATOM 2553 C CA . SER A 1 317 ? 4.792 15.504 -29.786 1.00 83.94 317 SER A CA 1
ATOM 2554 C C . SER A 1 317 ? 3.304 15.299 -30.097 1.00 83.94 317 SER A C 1
ATOM 2556 O O . SER A 1 317 ? 2.490 16.216 -29.987 1.00 83.94 317 SER A O 1
ATOM 2558 N N . ILE A 1 318 ? 2.912 14.067 -30.425 1.00 79.00 318 ILE A N 1
ATOM 2559 C CA . ILE A 1 318 ? 1.504 13.719 -30.696 1.00 79.00 318 ILE A CA 1
ATOM 2560 C C . ILE A 1 318 ? 0.601 14.082 -29.503 1.00 79.00 318 ILE A C 1
ATOM 2562 O O . ILE A 1 318 ? -0.509 14.575 -29.689 1.00 79.00 318 ILE A O 1
ATOM 2566 N N . GLN A 1 319 ? 1.093 13.903 -28.273 1.00 78.69 319 GLN A N 1
ATOM 2567 C CA . GLN A 1 319 ? 0.364 14.280 -27.058 1.00 78.69 319 GLN A CA 1
ATOM 2568 C C . GLN A 1 319 ? 0.214 15.803 -26.926 1.00 78.69 319 GLN A C 1
ATOM 2570 O O . GLN A 1 319 ? -0.849 16.283 -26.543 1.00 78.69 319 GLN A O 1
ATOM 2575 N N . GLN A 1 320 ? 1.245 16.568 -27.295 1.00 84.56 320 GLN A N 1
ATOM 2576 C CA . GLN A 1 320 ? 1.203 18.031 -27.308 1.00 84.56 320 GLN A CA 1
ATOM 2577 C C . GLN A 1 320 ? 0.225 18.560 -28.362 1.00 84.56 320 GLN A C 1
ATOM 2579 O O . GLN A 1 320 ? -0.553 19.462 -28.069 1.00 84.56 320 GLN A O 1
ATOM 2584 N N . GLN A 1 321 ? 0.188 17.959 -29.553 1.00 82.62 321 GLN A N 1
ATOM 2585 C CA . GLN A 1 321 ? -0.785 18.313 -30.591 1.00 82.62 321 GLN A CA 1
ATOM 2586 C C . GLN A 1 321 ? -2.228 18.016 -30.151 1.00 82.62 321 GLN A C 1
ATOM 2588 O O . GLN A 1 321 ? -3.121 18.833 -30.366 1.00 82.62 321 GLN A O 1
ATOM 2593 N N . GLN A 1 322 ? -2.463 16.875 -29.493 1.00 82.19 322 GLN A N 1
ATOM 2594 C CA . GLN A 1 322 ? -3.782 16.522 -28.954 1.00 82.19 322 GLN A CA 1
ATOM 2595 C C . GLN A 1 322 ? -4.226 17.466 -27.833 1.00 82.19 322 GLN A C 1
ATOM 2597 O O . GLN A 1 322 ? -5.394 17.858 -27.789 1.00 82.19 322 GLN A O 1
ATOM 2602 N N . LEU A 1 323 ? -3.307 17.843 -26.941 1.00 85.62 323 LEU A N 1
ATOM 2603 C CA . LEU A 1 323 ? -3.584 18.808 -25.883 1.00 85.62 323 LEU A CA 1
ATOM 2604 C C . LEU A 1 323 ? -3.898 20.188 -26.463 1.00 85.62 323 LEU A C 1
ATOM 2606 O O . LEU A 1 323 ? -4.918 20.775 -26.111 1.00 85.62 323 LEU A O 1
ATOM 2610 N N . LEU A 1 324 ? -3.064 20.663 -27.389 1.00 85.12 324 LEU A N 1
ATOM 2611 C CA . LEU A 1 324 ? -3.253 21.936 -28.077 1.00 85.12 324 LEU A CA 1
ATOM 2612 C C . LEU A 1 324 ? -4.619 21.989 -28.762 1.00 85.12 324 LEU A C 1
ATOM 2614 O O . LEU A 1 324 ? -5.325 22.981 -28.631 1.00 85.12 324 LEU A O 1
ATOM 2618 N N . ALA A 1 325 ? -5.036 20.898 -29.411 1.00 82.44 325 ALA A N 1
ATOM 2619 C CA . ALA A 1 325 ? -6.345 20.813 -30.049 1.00 82.44 325 ALA A CA 1
ATOM 2620 C C . ALA A 1 325 ? -7.513 20.918 -29.065 1.00 82.44 325 ALA A C 1
ATOM 2622 O O . ALA A 1 325 ? -8.546 21.508 -29.375 1.00 82.44 325 ALA A O 1
ATOM 2623 N N . ARG A 1 326 ? -7.347 20.353 -27.869 1.00 82.75 326 ARG A N 1
ATOM 2624 C CA . ARG A 1 326 ? -8.358 20.399 -26.813 1.00 82.75 326 ARG A CA 1
ATOM 2625 C C . ARG A 1 326 ? -8.455 21.791 -26.188 1.00 82.75 326 ARG A C 1
ATOM 2627 O O . ARG A 1 326 ? -9.555 22.299 -26.012 1.00 82.75 326 ARG A O 1
ATOM 2634 N N . ILE A 1 327 ? -7.310 22.421 -25.920 1.00 86.00 327 ILE A N 1
ATOM 2635 C CA . ILE A 1 327 ? -7.231 23.796 -25.407 1.00 86.00 327 ILE A CA 1
ATOM 2636 C C . ILE A 1 327 ? -7.789 24.792 -26.420 1.00 86.00 327 ILE A C 1
ATOM 2638 O O . ILE A 1 327 ? -8.549 25.682 -26.046 1.00 86.00 327 ILE A O 1
ATOM 2642 N N . PHE A 1 328 ? -7.477 24.606 -27.698 1.00 81.62 328 PHE A N 1
ATOM 2643 C CA . PHE A 1 328 ? -8.021 25.403 -28.790 1.00 81.62 328 PHE A CA 1
ATOM 2644 C C . PHE A 1 328 ? -9.559 25.368 -28.811 1.00 81.62 328 PHE A C 1
ATOM 2646 O O . PHE A 1 328 ? -10.217 26.408 -28.855 1.00 81.62 328 PHE A O 1
ATOM 2653 N N . GLU A 1 329 ? -10.155 24.175 -28.698 1.00 82.31 329 GLU A N 1
ATOM 2654 C CA . GLU A 1 329 ? -11.612 24.022 -28.732 1.00 82.31 329 GLU A CA 1
ATOM 2655 C C . GLU A 1 329 ? -12.323 24.683 -27.544 1.00 82.31 329 GLU A C 1
ATOM 2657 O O . GLU A 1 329 ? -13.413 25.237 -27.721 1.00 82.31 329 GLU A O 1
ATOM 2662 N N . GLU A 1 330 ? -11.712 24.640 -26.361 1.00 83.19 330 GLU A N 1
ATOM 2663 C CA . GLU A 1 330 ? -12.309 25.131 -25.116 1.00 83.19 330 GLU A CA 1
ATOM 2664 C C . GLU A 1 330 ? -12.081 26.622 -24.869 1.00 83.19 330 GLU A C 1
ATOM 2666 O O . GLU A 1 330 ? -12.957 27.291 -24.326 1.00 83.19 330 GLU A O 1
ATOM 2671 N N . THR A 1 331 ? -10.924 27.152 -25.265 1.00 85.56 331 THR A N 1
ATOM 2672 C CA . THR A 1 331 ? -10.572 28.564 -25.035 1.00 85.56 331 THR A CA 1
ATOM 2673 C C . THR A 1 331 ? -10.994 29.476 -26.181 1.00 85.56 331 THR A C 1
ATOM 2675 O O . THR A 1 331 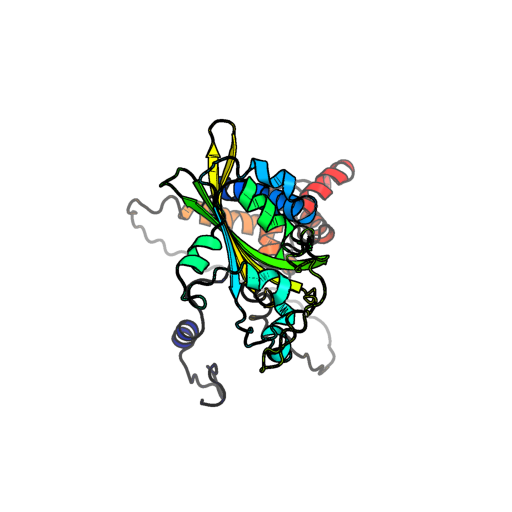? -11.077 30.687 -25.981 1.00 85.56 331 THR A O 1
ATOM 2678 N N . LYS A 1 332 ? -11.271 28.907 -27.367 1.00 84.75 332 LYS A N 1
ATOM 2679 C CA . LYS A 1 332 ? -11.551 29.652 -28.608 1.00 84.75 332 LYS A CA 1
ATOM 2680 C C . LYS A 1 332 ? -10.448 30.649 -28.972 1.00 84.75 332 LYS A C 1
ATOM 2682 O O . LYS A 1 332 ? -10.691 31.622 -29.676 1.00 84.75 332 LYS A O 1
ATOM 2687 N N . LEU A 1 333 ? -9.234 30.431 -28.475 1.00 82.06 333 LEU A N 1
ATOM 2688 C CA . LEU A 1 333 ? -8.072 31.209 -28.874 1.00 82.06 333 LEU A CA 1
ATOM 2689 C C . LEU A 1 333 ? -7.567 30.713 -30.222 1.00 82.06 333 LEU A C 1
ATOM 2691 O O . LEU A 1 333 ? -7.646 29.525 -30.516 1.00 82.06 333 LEU A O 1
ATOM 2695 N N . ASN A 1 334 ? -6.973 31.597 -31.015 1.00 83.31 334 ASN A N 1
ATOM 2696 C CA . ASN A 1 334 ? -6.287 31.203 -32.237 1.00 83.31 334 ASN A CA 1
ATOM 2697 C C . ASN A 1 334 ? -5.099 30.255 -31.926 1.00 83.31 334 ASN A C 1
ATOM 2699 O O . ASN A 1 334 ? -4.665 30.101 -30.774 1.00 83.31 334 ASN A O 1
ATOM 2703 N N . GLY A 1 335 ? -4.565 29.601 -32.960 1.00 78.81 335 GLY A N 1
ATOM 2704 C CA . GLY A 1 335 ? -3.512 28.592 -32.806 1.00 78.81 335 GLY A CA 1
ATOM 2705 C C . GLY A 1 335 ? -2.228 29.089 -32.123 1.00 78.81 335 GLY A C 1
ATOM 2706 O O . GLY A 1 335 ? -1.621 28.349 -31.349 1.00 78.81 335 GLY A O 1
ATOM 2707 N N . GLU A 1 336 ? -1.833 30.342 -32.355 1.00 80.31 336 GLU A N 1
ATOM 2708 C CA . GLU A 1 336 ? -0.604 30.930 -31.807 1.00 80.31 336 GLU A CA 1
ATOM 2709 C C . GLU A 1 336 ? -0.722 31.219 -30.302 1.00 80.31 336 GLU A C 1
ATOM 2711 O O . GLU A 1 336 ? 0.148 30.831 -29.516 1.00 80.31 336 GLU A O 1
ATOM 2716 N N . TYR A 1 337 ? -1.833 31.823 -29.872 1.00 82.69 337 TYR A N 1
ATOM 2717 C CA . TYR A 1 337 ? -2.080 32.104 -28.455 1.00 82.69 337 TYR A CA 1
ATOM 2718 C C . TYR A 1 337 ? -2.369 30.823 -27.666 1.00 82.69 337 TYR A C 1
ATOM 2720 O O . TYR A 1 337 ? -1.896 30.677 -26.538 1.00 82.69 337 TYR A O 1
ATOM 2728 N N . SER A 1 338 ? -3.059 29.854 -28.277 1.00 85.38 338 SER A N 1
ATOM 2729 C CA . SER A 1 338 ? -3.253 28.521 -27.693 1.00 85.38 338 SER A CA 1
ATOM 2730 C C . SER A 1 338 ? -1.920 27.805 -27.459 1.00 85.38 338 SER A C 1
ATOM 2732 O O . SER A 1 338 ? -1.723 27.176 -26.416 1.00 85.38 338 SER A O 1
ATOM 2734 N N . LEU A 1 339 ? -0.979 27.924 -28.401 1.00 85.81 339 LEU A N 1
ATOM 2735 C CA . LEU A 1 339 ? 0.354 27.337 -28.281 1.00 85.81 339 LEU A CA 1
ATOM 2736 C C . LEU A 1 339 ? 1.162 27.996 -27.164 1.00 85.81 339 LEU A C 1
ATOM 2738 O O . LEU A 1 339 ? 1.764 27.296 -26.350 1.00 85.81 339 LEU A O 1
ATOM 2742 N N . MET A 1 340 ? 1.151 29.326 -27.102 1.00 85.12 340 MET A N 1
ATOM 2743 C CA . MET A 1 340 ? 1.849 30.086 -26.066 1.00 85.12 340 MET A CA 1
ATOM 2744 C C . MET A 1 340 ? 1.325 29.741 -24.669 1.00 85.12 340 MET A C 1
ATOM 2746 O O . MET A 1 340 ? 2.113 29.504 -23.754 1.00 85.12 340 MET A O 1
ATOM 2750 N N . LEU A 1 341 ? 0.002 29.634 -24.524 1.00 84.50 341 LEU A N 1
ATOM 2751 C CA . LEU A 1 341 ? -0.647 29.217 -23.286 1.00 84.50 341 LEU A CA 1
ATOM 2752 C C . LEU A 1 341 ? -0.201 27.808 -22.870 1.00 84.50 341 LEU A C 1
ATOM 2754 O O . LEU A 1 341 ? 0.164 27.590 -21.715 1.00 84.50 341 LEU A O 1
ATOM 2758 N N . CYS A 1 342 ? -0.158 26.867 -23.820 1.00 87.81 342 CYS A N 1
ATOM 2759 C CA . CYS A 1 342 ? 0.329 25.511 -23.566 1.00 87.81 342 CYS A CA 1
ATOM 2760 C C . CYS A 1 342 ? 1.803 25.493 -23.142 1.00 87.81 342 CYS A C 1
ATOM 2762 O O . CYS A 1 342 ? 2.168 24.752 -22.231 1.00 87.81 342 CYS A O 1
ATOM 2764 N N . GLN A 1 343 ? 2.649 26.320 -23.758 1.00 87.94 343 GLN A N 1
ATOM 2765 C CA . GLN A 1 343 ? 4.067 26.416 -23.412 1.00 87.94 343 GLN A CA 1
ATOM 2766 C C . GLN A 1 343 ? 4.286 27.011 -22.016 1.00 87.94 343 GLN A C 1
ATOM 2768 O O . GLN A 1 343 ? 5.051 26.452 -21.233 1.00 87.94 343 GLN A O 1
ATOM 2773 N N . GLN A 1 344 ? 3.594 28.103 -21.680 1.00 84.94 344 GLN A N 1
ATOM 2774 C CA . GLN A 1 344 ? 3.708 28.762 -20.372 1.00 84.94 344 GLN A CA 1
ATOM 2775 C C . GLN A 1 344 ? 3.199 27.880 -19.229 1.00 84.94 344 GLN A C 1
ATOM 2777 O O . GLN A 1 344 ? 3.751 27.901 -18.131 1.00 84.94 344 GLN A O 1
ATOM 2782 N N . SER A 1 345 ? 2.186 27.061 -19.502 1.00 88.38 345 SER A N 1
ATOM 2783 C CA . SER A 1 345 ? 1.620 26.115 -18.543 1.00 88.38 345 SER A CA 1
ATOM 2784 C C . SER A 1 345 ? 2.309 24.742 -18.562 1.00 88.38 345 SER A C 1
ATOM 2786 O O . SER A 1 345 ? 1.740 23.770 -18.071 1.00 88.38 345 SER A O 1
ATOM 2788 N N . ASN A 1 346 ? 3.525 24.634 -19.118 1.00 88.44 346 ASN A N 1
ATOM 2789 C CA . ASN A 1 346 ? 4.315 23.393 -19.187 1.00 88.44 346 ASN A CA 1
ATOM 2790 C C . ASN A 1 346 ? 3.557 22.189 -19.784 1.00 88.44 346 ASN A C 1
ATOM 2792 O O . ASN A 1 346 ? 3.806 21.045 -19.406 1.00 88.44 346 ASN A O 1
ATOM 2796 N N . TRP A 1 347 ? 2.647 22.435 -20.729 1.00 87.44 347 TRP A N 1
ATOM 2797 C CA . TRP A 1 347 ? 1.788 21.423 -21.352 1.00 87.44 347 TRP A CA 1
ATOM 2798 C C . TRP A 1 347 ? 0.907 20.649 -20.356 1.00 87.44 347 TRP A C 1
ATOM 2800 O O . TRP A 1 347 ? 0.562 19.493 -20.599 1.00 87.44 347 TRP A O 1
ATOM 2810 N N . ASP A 1 348 ? 0.513 21.285 -19.249 1.00 88.81 348 ASP A N 1
ATOM 2811 C CA . ASP A 1 348 ? -0.512 20.776 -18.337 1.00 88.81 348 ASP A CA 1
ATOM 2812 C C . ASP A 1 348 ? -1.883 21.382 -18.670 1.00 88.81 348 ASP A C 1
ATOM 2814 O O . ASP A 1 348 ? -2.059 22.601 -18.695 1.00 88.81 348 ASP A O 1
ATOM 2818 N N . TYR A 1 349 ? -2.871 20.523 -18.925 1.00 88.81 349 TYR A N 1
ATOM 2819 C CA . TYR A 1 349 ? -4.215 20.930 -19.343 1.00 88.81 349 TYR A CA 1
ATOM 2820 C C . TYR A 1 349 ? -4.935 21.813 -18.313 1.00 88.81 349 TYR A C 1
ATOM 2822 O O . TYR A 1 349 ? -5.520 22.837 -18.672 1.00 88.81 349 TYR A O 1
ATOM 2830 N N . ASN A 1 350 ? -4.873 21.456 -17.029 1.00 89.69 350 ASN A N 1
ATOM 2831 C CA . ASN A 1 350 ? -5.570 22.199 -15.981 1.00 89.69 350 ASN A CA 1
ATOM 2832 C C . ASN A 1 350 ? -4.899 23.556 -15.748 1.00 89.69 350 ASN A C 1
ATOM 2834 O O . ASN A 1 350 ? -5.585 24.572 -15.613 1.00 89.69 350 ASN A O 1
ATOM 2838 N N . ALA A 1 351 ? -3.566 23.589 -15.786 1.00 87.31 351 ALA A N 1
ATOM 2839 C CA . ALA A 1 351 ? -2.802 24.824 -15.706 1.00 87.31 351 ALA A CA 1
ATOM 2840 C C . ALA A 1 351 ? -3.056 25.734 -16.919 1.00 87.31 351 ALA A C 1
ATOM 2842 O O . ALA A 1 351 ? -3.136 26.947 -16.755 1.00 87.31 351 ALA A O 1
ATOM 2843 N N . CYS A 1 352 ? -3.236 25.195 -18.132 1.00 87.62 352 CYS A N 1
ATOM 2844 C CA . CYS A 1 352 ? -3.626 25.989 -19.308 1.00 87.62 352 CYS A CA 1
ATOM 2845 C C . CYS A 1 352 ? -4.961 26.706 -19.079 1.00 87.62 352 CYS A C 1
ATOM 2847 O O . CYS A 1 352 ? -5.048 27.920 -19.252 1.00 87.62 352 CYS A O 1
ATOM 2849 N N . LEU A 1 353 ? -5.991 25.978 -18.638 1.00 90.44 353 LEU A N 1
ATOM 2850 C CA . LEU A 1 353 ? -7.315 26.559 -18.408 1.00 90.44 353 LEU A CA 1
ATOM 2851 C C . LEU A 1 353 ? -7.324 27.562 -17.253 1.00 90.44 353 LEU A C 1
ATOM 2853 O O . LEU A 1 353 ? -8.022 28.574 -17.317 1.00 90.44 353 LEU A O 1
ATOM 2857 N N . GLN A 1 354 ? -6.550 27.305 -16.201 1.00 88.19 354 GLN A N 1
ATOM 2858 C CA . GLN A 1 354 ? -6.419 28.232 -15.083 1.00 88.19 354 GLN A CA 1
ATOM 2859 C C . GLN A 1 354 ? -5.683 29.513 -15.504 1.00 88.19 354 GLN A C 1
ATOM 2861 O O . GLN A 1 354 ? -6.161 30.611 -15.217 1.00 88.19 354 GLN A O 1
ATOM 2866 N N . SER A 1 355 ? -4.579 29.389 -16.246 1.00 83.31 355 SER A N 1
ATOM 2867 C CA . SER A 1 355 ? -3.843 30.526 -16.813 1.00 83.31 355 SER A CA 1
ATOM 2868 C C . SER A 1 355 ? -4.699 31.335 -17.787 1.00 83.31 355 SER A C 1
ATOM 2870 O O . SER A 1 355 ? -4.674 32.564 -17.738 1.00 83.31 355 SER A O 1
ATOM 2872 N N . PHE A 1 356 ? -5.522 30.679 -18.610 1.00 90.50 356 PHE A N 1
ATOM 2873 C CA . PHE A 1 356 ? -6.479 31.347 -19.493 1.00 90.50 356 PHE A CA 1
ATOM 2874 C C . PHE A 1 356 ? -7.513 32.148 -18.703 1.00 90.50 356 PHE A C 1
ATOM 2876 O O . PHE A 1 356 ? -7.654 33.343 -18.931 1.00 90.50 356 PHE A O 1
ATOM 2883 N N . LYS A 1 357 ? -8.174 31.536 -17.712 1.00 87.56 357 LYS A N 1
ATOM 2884 C CA . LYS A 1 357 ? -9.169 32.225 -16.868 1.00 87.56 357 LYS A CA 1
ATOM 2885 C C . LYS A 1 357 ? -8.586 33.449 -16.160 1.00 87.56 357 LYS A C 1
ATOM 2887 O O . LYS A 1 357 ? -9.243 34.481 -16.078 1.00 87.56 357 LYS A O 1
ATOM 2892 N N . ASN A 1 358 ? -7.343 33.350 -15.691 1.00 84.81 358 ASN A N 1
ATOM 2893 C CA . ASN A 1 358 ? -6.656 34.449 -15.012 1.00 84.81 358 ASN A CA 1
ATOM 2894 C C . ASN A 1 358 ? -6.230 35.577 -15.967 1.00 84.81 358 ASN A C 1
ATOM 2896 O O . ASN A 1 358 ? -6.121 36.726 -15.546 1.00 84.81 358 ASN A O 1
ATOM 2900 N N . SER A 1 359 ? -5.975 35.259 -17.238 1.00 80.31 359 SER A N 1
ATOM 2901 C CA . SER A 1 359 ? -5.514 36.216 -18.252 1.00 80.31 359 SER A CA 1
ATOM 2902 C C . SER A 1 359 ? -6.611 36.675 -19.211 1.00 80.31 359 SER A C 1
ATOM 2904 O O . SER A 1 359 ? -6.368 37.585 -19.996 1.00 80.31 359 SER A O 1
ATOM 2906 N N . GLN A 1 360 ? -7.826 36.125 -19.112 1.00 80.19 360 GLN A N 1
ATOM 2907 C CA . GLN A 1 360 ? -8.928 36.330 -20.056 1.00 80.19 360 GLN A CA 1
ATOM 2908 C C . GLN A 1 360 ? -9.238 37.813 -20.322 1.00 80.19 360 GLN A C 1
ATOM 2910 O O . GLN A 1 360 ? -9.505 38.187 -21.461 1.00 80.19 360 GLN A O 1
ATOM 2915 N N . GLY A 1 361 ? -9.144 38.666 -19.293 1.00 79.06 361 GLY A N 1
ATOM 2916 C CA . GLY A 1 361 ? -9.371 40.115 -19.402 1.00 79.06 361 GLY A CA 1
ATOM 2917 C C . GLY A 1 361 ? -8.236 40.916 -20.056 1.00 79.06 361 GLY A C 1
ATOM 2918 O O . GLY A 1 361 ? -8.446 42.070 -20.411 1.00 79.06 361 GLY A O 1
ATOM 2919 N N . ASN A 1 362 ? -7.057 40.314 -20.233 1.00 78.25 362 ASN A N 1
ATOM 2920 C CA . ASN A 1 362 ? -5.855 40.943 -20.797 1.00 78.25 362 ASN A CA 1
ATOM 2921 C C . ASN A 1 362 ? -5.493 40.406 -22.193 1.00 78.25 362 ASN A C 1
ATOM 2923 O O . ASN A 1 362 ? -4.520 40.859 -22.795 1.00 78.25 362 ASN A O 1
ATOM 2927 N N . ILE A 1 363 ? -6.242 39.427 -22.706 1.00 81.94 363 ILE A N 1
ATOM 2928 C CA . ILE A 1 363 ? -6.010 38.850 -24.031 1.00 81.94 363 ILE A CA 1
ATOM 2929 C C . ILE A 1 363 ? -6.655 39.765 -25.088 1.00 81.94 363 ILE A C 1
ATOM 2931 O O . ILE A 1 363 ? -7.837 40.097 -24.961 1.00 81.94 363 ILE A O 1
ATOM 2935 N N . PRO A 1 364 ? -5.920 40.176 -26.140 1.00 79.44 364 PRO A N 1
ATOM 2936 C CA . PRO A 1 364 ? -6.462 41.067 -27.158 1.00 79.44 364 PRO A CA 1
ATOM 2937 C C . PRO A 1 364 ? -7.610 40.396 -27.934 1.00 79.44 364 PRO A C 1
ATOM 2939 O O . PRO A 1 364 ? -7.543 39.195 -28.198 1.00 79.44 364 PRO A O 1
ATOM 2942 N N . PRO A 1 365 ? -8.632 41.149 -28.386 1.00 76.00 365 PRO A N 1
ATOM 2943 C CA . PRO A 1 365 ? -9.751 40.590 -29.152 1.00 76.00 365 PRO A CA 1
ATOM 2944 C C . PRO A 1 365 ? -9.330 39.825 -30.417 1.00 76.00 365 PRO A C 1
ATOM 2946 O O . PRO A 1 365 ? -9.997 38.876 -30.808 1.00 76.00 365 PRO A O 1
ATOM 2949 N N . SER A 1 366 ? -8.195 40.191 -31.024 1.00 76.19 366 SER A N 1
ATOM 2950 C CA . SER A 1 366 ? -7.610 39.517 -32.194 1.00 76.19 366 SER A CA 1
ATOM 2951 C C . SER A 1 366 ? -7.081 38.103 -31.917 1.00 76.19 366 SER A C 1
ATOM 2953 O O . SER A 1 366 ? -6.722 37.390 -32.852 1.00 76.19 366 SER A O 1
ATOM 2955 N N . ALA A 1 367 ? -6.985 37.705 -30.647 1.00 78.81 367 ALA A N 1
ATOM 2956 C CA . ALA A 1 367 ? -6.537 36.378 -30.244 1.00 78.81 367 ALA A CA 1
ATOM 2957 C C . ALA A 1 367 ? -7.673 35.347 -30.169 1.00 78.81 367 ALA A C 1
ATOM 2959 O O . ALA A 1 367 ? -7.375 34.168 -30.015 1.00 78.81 367 ALA A O 1
ATOM 2960 N N . TYR A 1 368 ? -8.939 35.762 -30.280 1.00 82.25 368 TYR A N 1
ATOM 2961 C CA . TYR A 1 368 ? -10.112 34.884 -30.217 1.00 82.25 368 TYR A CA 1
ATOM 2962 C C . TYR A 1 368 ? -10.669 34.569 -31.615 1.00 82.25 368 TYR A C 1
ATOM 2964 O O . TYR A 1 368 ? -10.508 35.370 -32.539 1.00 82.25 368 TYR A O 1
ATOM 2972 N N . GLN A 1 369 ? -11.330 33.417 -31.759 1.00 66.94 369 GLN A N 1
ATOM 2973 C CA . GLN A 1 369 ? -11.987 32.956 -32.987 1.00 66.94 369 GLN A CA 1
ATOM 2974 C C . GLN A 1 369 ? -13.377 32.365 -32.767 1.00 66.94 369 GLN A C 1
ATOM 2976 O O . GLN A 1 369 ? -13.579 31.630 -31.773 1.00 66.94 369 GLN A O 1
#

Foldseek 3Di:
DVVCLQDQDDPNDGPDDPVVSCVVPDDPDDFALEAEPDPVQVVVQVVCVVVCQVCLQPPCLVCQVQQADQLAKEAEAEDLDDAPVVCVCNVLSPDCLQCVLPPQLHQDCVPDPDPVSNVVSIAGHSVSVVVNSLSHARKDDCCVVCVLQKGWYKDADVVQRWMKIKMKGKMWRPGGGNDHPDPPDPDDPDPDDDDDDSPNNHDTGMWIKMKMWTWHQDPVRDIHTSYIYIYIYHDHTNCSNVVPPPPPPPPPPPPDDDDDDDDDDDDDDDDDDDDDDDDDDDDDPDCPVVVVVVVVVVVLVVQLCVFDPPVVVVVDDPLLSVLLSVQCVVLQFTSVVSNVLCVVQVNDNVSSVVVCVVCVVVDDPVRGD

pLDDT: mean 78.46, std 22.48, range [25.31, 98.88]

Sequence (369 aa):
MKFFPKLILLDGQYLRDETKLLKIYQFPVLNTPMFFENQEIQNISTNFISNYLKLWDSNRLELLQLYSSPESQFSLQVDTTAPSKLSSTSSEHTSNSYWAYYFSNSRNLLRISNERSRMSRLFKGSEKISKIFNSLPKTKHSILENPNFYSIESWSYPQINGIIITIHGEFEEIGIPETTNAPSGPRSNSHFRGGHSNNARGTLAKRSFDRTFVVVQVPNGSMIIASDLLLIKPYAGYESWNSKNINNPKQEVQAQLNPQEPQQININNQVLPPPAIAVTGTPPPGQQQQQQQQQQQQQRSMLLQQQVPNDILSKLSIQQQQLLARIFEETKLNGEYSLMLCQQSNWDYNACLQSFKNSQGNIPPSAYQ

Organism: NCBI:txid669874

Radius of gyration: 29.93 Å; chains: 1; bounding box: 58×65×95 Å

InterPro domains:
  IPR002075 Nuclear transport factor 2 domain [PF22602] (45-232)
  IPR005637 TAP C-terminal (TAP-C) domain [PF03943] (322-368)
  IPR005637 TAP C-terminal (TAP-C) domain [PS51281] (318-369)
  IPR005637 TAP C-terminal (TAP-C) domain [SM00804] (309-369)
  IPR005637 TAP C-terminal (TAP-C) domain [cd14342] (320-368)
  IPR009060 UBA-like superfamily [SSF46934] (315-368)
  IPR018222 Nuclear transport factor 2, eukaryote [PS50177] (44-232)
  IPR030217 Nuclear RNA export factor [PTHR10662] (2-369)
  IPR032710 NTF2-like domain superfamily [SSF54427] (33-243)